Protein AF-A0A1R4HX66-F1 (afdb_monomer_lite)

Foldseek 3Di:
DDDDDDDDDDDDDDDDDDDDDDDDDDDDDPDPDPDDDDPPPPDDPDPPDDDDDDDDDDDDDDDDPDDDDPDDPDPDPPPDPDPDPCVVDPPPVDLQFAEDEQVLQADPVRWRWAAAPVNFKIKIFDLQLCPPPPPFAWRPPFVVRGGWGKMKMFGLAWADDDPVQPPPDPLDVQAFFFRMWMDTPLDTGTGTHTHGAHLSNCVVVVHDHDPDRYYDYARYWYDDNQKIWHHHPQFIWIARNVQRWTKTDDNHDIDTDSD

pLDDT: mean 72.33, std 17.86, range [41.09, 96.56]

Structure (mmCIF, N/CA/C/O backbone):
data_AF-A0A1R4HX66-F1
#
_entry.id   AF-A0A1R4HX66-F1
#
loop_
_atom_site.group_PDB
_atom_site.id
_atom_site.type_symbol
_atom_site.label_atom_id
_atom_site.label_alt_id
_atom_site.label_comp_id
_atom_site.label_asym_id
_atom_site.label_entity_id
_atom_site.label_seq_id
_atom_site.pdbx_PDB_ins_code
_atom_site.Cartn_x
_atom_site.Cartn_y
_atom_site.Cartn_z
_atom_site.occupancy
_atom_site.B_iso_or_equiv
_atom_site.auth_seq_id
_atom_site.auth_comp_id
_atom_site.auth_asym_id
_atom_site.auth_atom_id
_atom_site.pdbx_PDB_model_num
ATOM 1 N N . MET A 1 1 ? -41.687 -40.736 -15.982 1.00 44.00 1 MET A N 1
ATOM 2 C CA . MET A 1 1 ? -42.874 -40.145 -15.329 1.00 44.00 1 MET A CA 1
ATOM 3 C C . MET A 1 1 ? -42.444 -39.677 -13.943 1.00 44.00 1 MET A C 1
ATOM 5 O O . MET A 1 1 ? -42.469 -40.459 -13.009 1.00 44.00 1 MET A O 1
ATOM 9 N N . PHE A 1 2 ? -41.914 -38.456 -13.847 1.00 41.75 2 PHE A N 1
ATOM 10 C CA . PHE A 1 2 ? -41.455 -37.845 -12.595 1.00 41.75 2 PHE A CA 1
ATOM 11 C C . PHE A 1 2 ? -42.042 -36.435 -12.534 1.00 41.75 2 PHE A C 1
ATOM 13 O O . PHE A 1 2 ? -41.738 -35.593 -13.376 1.00 41.75 2 PHE A O 1
ATOM 20 N N . THR A 1 3 ? -42.938 -36.223 -11.577 1.00 52.41 3 THR A N 1
ATOM 21 C CA . THR A 1 3 ? -43.647 -34.963 -11.351 1.00 52.41 3 THR A CA 1
ATOM 22 C C . THR A 1 3 ? -42.845 -34.141 -10.347 1.00 52.41 3 THR A C 1
ATOM 24 O O . THR A 1 3 ? -42.746 -34.524 -9.185 1.00 52.41 3 THR A O 1
ATOM 27 N N . ILE A 1 4 ? -42.255 -33.026 -10.781 1.00 57.62 4 ILE A N 1
ATOM 28 C CA . ILE A 1 4 ? -41.548 -32.085 -9.900 1.00 57.62 4 ILE A CA 1
ATOM 29 C C . ILE A 1 4 ? -42.521 -30.960 -9.525 1.00 57.62 4 ILE A C 1
ATOM 31 O O . ILE A 1 4 ? -42.896 -30.147 -10.369 1.00 57.62 4 ILE A O 1
ATOM 35 N N . LEU A 1 5 ? -42.937 -30.925 -8.254 1.00 58.12 5 LEU A N 1
ATOM 36 C CA . LEU A 1 5 ? -43.678 -29.810 -7.658 1.00 58.12 5 LEU A CA 1
ATOM 37 C C . LEU A 1 5 ? -42.763 -28.580 -7.530 1.00 58.12 5 LEU A C 1
ATOM 39 O O . LEU A 1 5 ? -41.755 -28.619 -6.827 1.00 58.12 5 LEU A O 1
ATOM 43 N N . ARG A 1 6 ? -43.147 -27.464 -8.159 1.00 56.81 6 ARG A N 1
ATOM 44 C CA . ARG A 1 6 ? -42.603 -26.127 -7.872 1.00 56.81 6 ARG A CA 1
ATOM 45 C C . ARG A 1 6 ? -43.378 -25.513 -6.705 1.00 56.81 6 ARG A C 1
ATOM 47 O O . ARG A 1 6 ? -44.559 -25.214 -6.852 1.00 56.81 6 ARG A O 1
ATOM 54 N N . ALA A 1 7 ? -42.712 -25.296 -5.574 1.00 58.44 7 ALA A N 1
ATOM 55 C CA . ALA A 1 7 ? -43.232 -24.490 -4.474 1.00 58.44 7 ALA A CA 1
ATOM 56 C C . ALA A 1 7 ? -42.851 -23.016 -4.687 1.00 58.44 7 ALA A C 1
ATOM 58 O O . ALA A 1 7 ? -41.675 -22.659 -4.720 1.00 58.44 7 ALA A O 1
ATOM 59 N N . SER A 1 8 ? -43.856 -22.161 -4.862 1.00 57.38 8 SER A N 1
ATOM 60 C CA . SER A 1 8 ? -43.711 -20.709 -4.979 1.00 57.38 8 SER A CA 1
ATOM 61 C C . SER A 1 8 ? -43.704 -20.080 -3.584 1.00 57.38 8 SER A C 1
ATOM 63 O O . SER A 1 8 ? -44.742 -20.008 -2.931 1.00 57.38 8 SER A O 1
ATOM 65 N N . HIS A 1 9 ? -42.547 -19.607 -3.119 1.00 53.69 9 HIS A N 1
ATOM 66 C CA . HIS A 1 9 ? -42.462 -18.795 -1.904 1.00 53.69 9 HIS A CA 1
ATOM 67 C C . HIS A 1 9 ? -42.818 -17.337 -2.223 1.00 53.69 9 HIS A C 1
ATOM 69 O O . HIS A 1 9 ? -42.036 -16.597 -2.814 1.00 53.69 9 HIS A O 1
ATOM 75 N N . ALA A 1 10 ? -44.024 -16.931 -1.825 1.00 59.84 10 ALA A N 1
ATOM 76 C CA . ALA A 1 10 ? -44.472 -15.546 -1.830 1.00 59.84 10 ALA A CA 1
ATOM 77 C C . ALA A 1 10 ? -43.913 -14.816 -0.596 1.00 59.84 10 ALA A C 1
ATOM 79 O O . ALA A 1 10 ? -44.357 -15.055 0.528 1.00 59.84 10 ALA A O 1
ATOM 80 N N . LEU A 1 11 ? -42.949 -13.915 -0.794 1.00 64.06 11 LEU A N 1
ATOM 81 C CA . LEU A 1 11 ? -42.489 -13.010 0.259 1.00 64.06 11 LEU A CA 1
ATOM 82 C C . LEU A 1 11 ? -43.413 -11.788 0.327 1.00 64.06 11 LEU A C 1
ATOM 84 O O . LEU A 1 11 ? -43.477 -10.968 -0.587 1.00 64.06 11 LEU A O 1
ATOM 88 N N . ARG A 1 12 ? -44.150 -11.691 1.439 1.00 57.03 12 ARG A N 1
ATOM 89 C CA . ARG A 1 12 ? -44.917 -10.510 1.849 1.00 57.03 12 ARG A CA 1
ATOM 90 C C . ARG A 1 12 ? -43.947 -9.388 2.225 1.00 57.03 12 ARG A C 1
ATOM 92 O O . ARG A 1 12 ? -43.194 -9.535 3.181 1.00 57.03 12 ARG A O 1
ATOM 99 N N . GLN A 1 13 ? -44.014 -8.256 1.530 1.00 64.25 13 GLN A N 1
ATOM 100 C CA . GLN A 1 13 ? -43.385 -7.017 1.990 1.00 64.25 13 GLN A CA 1
ATOM 101 C C . GLN A 1 13 ? -44.290 -6.298 3.008 1.00 64.25 13 GLN A C 1
ATOM 103 O O . GLN A 1 13 ? -45.469 -6.070 2.712 1.00 64.25 13 GLN A O 1
ATOM 108 N N . PRO A 1 14 ? -43.778 -5.902 4.187 1.00 60.00 14 PRO A N 1
ATOM 109 C CA . PRO A 1 14 ? -44.485 -4.993 5.074 1.00 60.00 14 PRO A CA 1
ATOM 110 C C . PRO A 1 14 ? -44.402 -3.560 4.533 1.00 60.00 14 PRO A C 1
ATOM 112 O O . PRO A 1 14 ? -43.331 -2.978 4.384 1.00 60.00 14 PRO A O 1
ATOM 115 N N . ARG A 1 15 ? -45.575 -2.988 4.252 1.00 59.03 15 ARG A N 1
ATOM 116 C CA . ARG A 1 15 ? -45.773 -1.560 3.987 1.00 59.03 15 ARG A CA 1
ATOM 117 C C . ARG A 1 15 ? -45.582 -0.775 5.287 1.00 59.03 15 ARG A C 1
ATOM 119 O O . ARG A 1 15 ? -46.500 -0.739 6.105 1.00 59.03 15 ARG A O 1
ATOM 126 N N . THR A 1 16 ? -44.449 -0.105 5.458 1.00 59.16 16 THR A N 1
ATOM 127 C CA . THR A 1 16 ? -44.313 0.984 6.434 1.00 59.16 16 THR A CA 1
ATOM 128 C C . THR A 1 16 ? -44.684 2.314 5.784 1.00 59.16 16 THR A C 1
ATOM 130 O O . THR A 1 16 ? -44.238 2.665 4.694 1.00 59.16 16 THR A O 1
ATOM 133 N N . ARG A 1 17 ? -45.618 3.001 6.444 1.00 56.62 17 ARG A N 1
ATOM 134 C CA . ARG A 1 17 ? -46.254 4.250 6.031 1.00 56.62 17 ARG A CA 1
ATOM 135 C C . ARG A 1 17 ? -45.410 5.470 6.419 1.00 56.62 17 ARG A C 1
ATOM 137 O O . ARG A 1 17 ? -44.778 5.471 7.466 1.00 56.62 17 ARG A O 1
ATOM 144 N N . LEU A 1 18 ? -45.528 6.495 5.572 1.00 53.94 18 LEU A N 1
ATOM 145 C CA . LEU A 1 18 ? -45.491 7.946 5.817 1.00 53.94 18 LEU A CA 1
ATOM 146 C C . LEU A 1 18 ? -45.352 8.457 7.268 1.00 53.94 18 LEU A C 1
ATOM 148 O O . LEU A 1 18 ? -46.206 8.157 8.100 1.00 53.94 18 LEU A O 1
ATOM 152 N N . ALA A 1 19 ? -44.419 9.401 7.448 1.00 46.69 19 ALA A N 1
ATOM 153 C CA . ALA A 1 19 ? -44.445 10.631 8.274 1.00 46.69 19 ALA A CA 1
ATOM 154 C C . ALA A 1 19 ? -42.990 11.169 8.281 1.00 46.69 19 ALA A C 1
ATOM 156 O O . ALA A 1 19 ? -42.081 10.355 8.327 1.00 46.69 19 ALA A O 1
ATOM 157 N N . GLN A 1 20 ? -42.587 12.437 8.194 1.00 50.56 20 GLN A N 1
ATOM 158 C CA . GLN A 1 20 ? -43.157 13.781 8.285 1.00 50.56 20 GLN A CA 1
ATOM 159 C C . GLN A 1 20 ? -42.135 14.708 7.584 1.00 50.56 20 GLN A C 1
ATOM 161 O O . GLN A 1 20 ? -40.936 14.596 7.815 1.00 50.56 20 GLN A O 1
ATOM 166 N N . LEU A 1 21 ? -42.555 15.541 6.631 1.00 51.88 21 LEU A N 1
ATOM 167 C CA . LEU A 1 21 ? -42.490 17.011 6.701 1.00 51.88 21 LEU A CA 1
ATOM 168 C C . LEU A 1 21 ? -41.631 17.583 7.848 1.00 51.88 21 LEU A C 1
ATOM 170 O O . LEU A 1 21 ? -42.085 17.680 8.984 1.00 51.88 21 LEU A O 1
ATOM 174 N N . GLY A 1 22 ? -40.431 18.046 7.501 1.00 43.53 22 GLY A N 1
ATOM 175 C CA . GLY A 1 22 ? -39.582 18.898 8.330 1.00 43.53 22 GLY A CA 1
ATOM 176 C C . GLY A 1 22 ? -38.919 19.951 7.449 1.00 43.53 22 GLY A C 1
ATOM 177 O O . GLY A 1 22 ? -37.812 19.757 6.962 1.00 43.53 22 GLY A O 1
ATOM 178 N N . VAL A 1 23 ? -39.646 21.037 7.188 1.00 49.50 23 VAL A N 1
ATOM 179 C CA . VAL A 1 23 ? -39.130 22.256 6.556 1.00 49.50 23 VAL A CA 1
ATOM 180 C C . VAL A 1 23 ? -38.319 23.001 7.612 1.00 49.50 23 VAL A C 1
ATOM 182 O O . VAL A 1 23 ? -38.892 23.655 8.479 1.00 49.50 23 VAL A O 1
ATOM 185 N N . THR A 1 24 ? -36.994 22.902 7.561 1.00 53.81 24 THR A N 1
ATOM 186 C CA . THR A 1 24 ? -36.102 23.775 8.333 1.00 53.81 24 THR A CA 1
ATOM 187 C C . THR A 1 24 ? -35.615 24.898 7.428 1.00 53.81 24 THR A C 1
ATOM 189 O O . THR A 1 24 ? -34.836 24.694 6.501 1.00 53.81 24 THR A O 1
ATOM 192 N N . ALA A 1 25 ? -36.133 26.095 7.695 1.00 49.06 25 ALA A N 1
ATOM 193 C CA . ALA A 1 25 ? -35.717 27.343 7.084 1.00 49.06 25 ALA A CA 1
ATOM 194 C C . ALA A 1 25 ? -34.224 27.598 7.352 1.00 49.06 25 ALA A C 1
ATOM 196 O O . ALA A 1 25 ? -33.807 27.710 8.504 1.00 49.06 25 ALA A O 1
ATOM 197 N N . ILE A 1 26 ? -33.426 27.719 6.290 1.00 54.62 26 ILE A N 1
ATOM 198 C CA . ILE A 1 26 ? -32.058 28.234 6.376 1.00 54.62 26 ILE A CA 1
ATOM 199 C C . ILE A 1 26 ? -32.149 29.755 6.274 1.00 54.62 26 ILE A C 1
ATOM 201 O O . ILE A 1 26 ? -32.439 30.312 5.215 1.00 54.62 26 ILE A O 1
ATOM 205 N N . ALA A 1 27 ? -31.934 30.419 7.408 1.00 48.94 27 ALA A N 1
ATOM 206 C CA . ALA A 1 27 ? -31.731 31.854 7.478 1.00 48.94 27 ALA A CA 1
ATOM 207 C C . ALA A 1 27 ? -30.394 32.206 6.808 1.00 48.94 27 ALA A C 1
ATOM 209 O O . ALA A 1 27 ? -29.320 31.841 7.284 1.00 48.94 27 ALA A O 1
ATOM 210 N N . VAL A 1 28 ? -30.477 32.921 5.688 1.00 48.88 28 VAL A N 1
ATOM 211 C CA . VAL A 1 28 ? -29.344 33.539 5.000 1.00 48.88 28 VAL A CA 1
ATOM 212 C C . VAL A 1 28 ? -28.895 34.746 5.825 1.00 48.88 28 VAL A C 1
ATOM 214 O O . VAL A 1 28 ? -29.478 35.823 5.723 1.00 48.88 28 VAL A O 1
ATOM 217 N N . PHE A 1 29 ? -27.863 34.580 6.654 1.00 51.19 29 PHE A N 1
ATOM 218 C CA . PHE A 1 29 ? -27.115 35.711 7.201 1.00 51.19 29 PHE A CA 1
ATOM 219 C C . PHE A 1 29 ? -25.980 36.064 6.243 1.00 51.19 29 PHE A C 1
ATOM 221 O O . PHE A 1 29 ? -24.886 35.505 6.286 1.00 51.19 29 PHE A O 1
ATOM 228 N N . ALA A 1 30 ? -26.272 37.017 5.363 1.00 52.47 30 ALA A N 1
ATOM 229 C CA . ALA A 1 30 ? -25.265 37.798 4.672 1.00 52.47 30 ALA A CA 1
ATOM 230 C C . ALA A 1 30 ? -24.601 38.737 5.691 1.00 52.47 30 ALA A C 1
ATOM 232 O O . ALA A 1 30 ? -25.141 39.790 6.023 1.00 52.47 30 ALA A O 1
ATOM 233 N N . LEU A 1 31 ? -23.427 38.357 6.191 1.00 54.06 31 LEU A N 1
ATOM 234 C CA . LEU A 1 31 ? -22.493 39.295 6.805 1.00 54.06 31 LEU A CA 1
ATOM 235 C C . LEU A 1 31 ? -21.263 39.375 5.909 1.00 54.06 31 LEU A C 1
ATOM 237 O O . LEU A 1 31 ? -20.321 38.594 6.010 1.00 54.06 31 LEU A O 1
ATOM 241 N N . ALA A 1 32 ? -21.324 40.344 4.998 1.00 51.66 32 ALA A N 1
ATOM 242 C CA . ALA A 1 32 ? -20.176 40.874 4.291 1.00 51.66 32 ALA A CA 1
ATOM 243 C C . ALA A 1 32 ? -19.248 41.556 5.310 1.00 51.66 32 ALA A C 1
ATOM 245 O O . ALA A 1 32 ? -19.398 42.733 5.627 1.00 51.66 32 ALA A O 1
ATOM 246 N N . GLY A 1 33 ? -18.315 40.785 5.866 1.00 44.16 33 GLY A N 1
ATOM 247 C CA . GLY A 1 33 ? -17.161 41.304 6.584 1.00 44.16 33 GLY A CA 1
ATOM 248 C C . GLY A 1 33 ? -15.998 41.442 5.612 1.00 44.16 33 GLY A C 1
ATOM 249 O O . GLY A 1 33 ? -15.373 40.449 5.252 1.00 44.16 33 GLY A O 1
ATOM 250 N N . CYS A 1 34 ? -15.717 42.668 5.175 1.00 56.88 3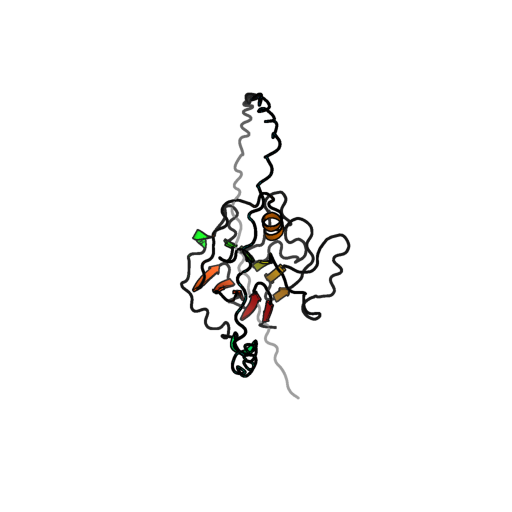4 CYS A N 1
ATOM 251 C CA . CYS A 1 34 ? -14.478 43.012 4.488 1.00 56.88 34 CYS A CA 1
ATOM 252 C C . CYS A 1 34 ? -13.300 42.749 5.435 1.00 56.88 34 CYS A C 1
ATOM 254 O O . CYS A 1 34 ? -13.036 43.554 6.328 1.00 56.88 34 CYS A O 1
ATOM 256 N N . VAL A 1 35 ? -12.596 41.631 5.260 1.00 52.56 35 VAL A N 1
ATOM 257 C CA . VAL A 1 35 ? -11.319 41.402 5.941 1.00 52.56 35 VAL A CA 1
ATOM 258 C C . VAL A 1 35 ? -10.217 41.896 5.013 1.00 52.56 35 VAL A C 1
ATOM 260 O O . VAL A 1 35 ? -9.835 41.233 4.052 1.00 52.56 35 VAL A O 1
ATOM 263 N N . SER A 1 36 ? -9.750 43.113 5.272 1.00 56.44 36 SER A N 1
ATOM 264 C CA . SER A 1 36 ? -8.542 43.659 4.663 1.00 56.44 36 SER A CA 1
ATOM 265 C C . SER A 1 36 ? -7.343 42.868 5.186 1.00 56.44 36 SER A C 1
ATOM 267 O O . SER A 1 36 ? -6.964 43.012 6.347 1.00 56.44 36 SER A O 1
ATOM 269 N N . PHE A 1 37 ? -6.750 42.019 4.351 1.00 49.72 37 PHE A N 1
ATOM 270 C CA . PHE A 1 37 ? -5.458 41.414 4.664 1.00 49.72 37 PHE A CA 1
ATOM 271 C C . PHE A 1 37 ? -4.360 42.480 4.525 1.00 49.72 37 PHE A C 1
ATOM 273 O O . PHE A 1 37 ? -4.338 43.190 3.514 1.00 49.72 37 PHE A O 1
ATOM 280 N N . PRO A 1 38 ? -3.442 42.624 5.497 1.00 60.50 38 PRO A N 1
ATOM 281 C CA . PRO A 1 38 ? -2.262 43.448 5.303 1.00 60.50 38 PRO A CA 1
ATOM 282 C C . PRO A 1 38 ? -1.392 42.808 4.217 1.00 60.50 38 PRO A C 1
ATOM 284 O O . PRO A 1 38 ? -0.940 41.671 4.348 1.00 60.50 38 PRO A O 1
ATOM 287 N N . VAL A 1 39 ? -1.156 43.555 3.140 1.00 53.00 39 VAL A N 1
ATOM 288 C CA . VAL A 1 39 ? -0.095 43.265 2.175 1.00 53.00 39 VAL A CA 1
ATOM 289 C C . VAL A 1 39 ? 1.226 43.386 2.930 1.00 53.00 39 VAL A C 1
ATOM 291 O O . VAL A 1 39 ? 1.713 44.487 3.185 1.00 53.00 39 VAL A O 1
ATOM 294 N N . VAL A 1 40 ? 1.789 42.252 3.341 1.00 58.03 40 VAL A N 1
ATOM 295 C CA . VAL A 1 40 ? 3.166 42.200 3.826 1.00 58.03 40 VAL A CA 1
ATOM 296 C C . VAL A 1 40 ? 4.052 42.304 2.595 1.00 58.03 40 VAL A C 1
ATOM 298 O O . VAL A 1 40 ? 4.165 41.368 1.806 1.00 58.03 40 VAL A O 1
ATOM 301 N N . ASN A 1 41 ? 4.632 43.485 2.409 1.00 54.69 41 ASN A N 1
ATOM 302 C CA . ASN A 1 41 ? 5.680 43.722 1.433 1.00 54.69 41 ASN A CA 1
ATOM 303 C C . ASN A 1 41 ? 6.886 42.871 1.857 1.00 54.69 41 ASN A C 1
ATOM 305 O O . ASN A 1 41 ? 7.583 43.207 2.814 1.00 54.69 41 ASN A O 1
ATOM 309 N N . VAL A 1 42 ? 7.084 41.726 1.205 1.00 54.09 42 VAL A N 1
ATOM 310 C CA . VAL A 1 42 ? 8.267 40.896 1.427 1.00 54.09 42 VAL A CA 1
ATOM 311 C C . VAL A 1 42 ? 9.427 41.586 0.720 1.00 54.09 42 VAL A C 1
ATOM 313 O O . VAL A 1 42 ? 9.538 41.564 -0.503 1.00 54.09 42 VAL A O 1
ATOM 316 N N . THR A 1 43 ? 10.263 42.253 1.507 1.00 62.53 43 THR A N 1
ATOM 317 C CA . THR A 1 43 ? 11.563 42.767 1.079 1.00 62.53 43 THR A CA 1
ATOM 318 C C . THR A 1 43 ? 12.385 41.604 0.507 1.00 62.53 43 THR A C 1
ATOM 320 O O . THR A 1 43 ? 12.518 40.586 1.192 1.00 62.53 43 THR A O 1
ATOM 323 N N . PRO A 1 44 ? 12.946 41.702 -0.712 1.00 55.97 44 PRO A N 1
ATOM 324 C CA . PRO A 1 44 ? 13.864 40.693 -1.221 1.00 55.97 44 PRO A CA 1
ATOM 325 C C . PRO A 1 44 ? 15.091 40.650 -0.310 1.00 55.97 44 PRO A C 1
ATOM 327 O O . PRO A 1 44 ? 15.809 41.642 -0.181 1.00 55.97 44 PRO A O 1
ATOM 330 N N . ALA A 1 45 ? 15.303 39.516 0.355 1.00 50.53 45 ALA A N 1
ATOM 331 C CA . ALA A 1 45 ? 16.543 39.252 1.058 1.00 50.53 45 ALA A CA 1
ATOM 332 C C . ALA A 1 45 ? 17.669 39.119 0.025 1.00 50.53 45 ALA A C 1
ATOM 334 O O . ALA A 1 45 ? 17.627 38.259 -0.854 1.00 50.53 45 ALA A O 1
ATOM 335 N N . ASP A 1 46 ? 18.612 40.049 0.140 1.00 46.56 46 ASP A N 1
ATOM 336 C CA . ASP A 1 46 ? 20.016 40.007 -0.258 1.00 46.56 46 ASP A CA 1
ATOM 337 C C . ASP A 1 46 ? 20.481 38.703 -0.934 1.00 46.56 46 ASP A C 1
ATOM 339 O O . ASP A 1 46 ? 20.636 37.653 -0.303 1.00 46.56 46 ASP A O 1
ATOM 343 N N . GLN A 1 47 ? 20.771 38.794 -2.235 1.00 44.84 47 GLN A N 1
ATOM 344 C CA . GLN A 1 47 ? 21.600 37.814 -2.926 1.00 44.84 47 GLN A CA 1
ATOM 345 C C . GLN A 1 47 ? 23.035 37.949 -2.411 1.00 44.84 47 GLN A C 1
ATOM 347 O O . GLN A 1 47 ? 23.832 38.727 -2.932 1.00 44.84 47 GLN A O 1
ATOM 352 N N . GLY A 1 48 ? 23.356 37.159 -1.388 1.00 47.22 48 GLY A N 1
ATOM 353 C CA . GLY A 1 48 ? 24.726 36.914 -0.965 1.00 47.22 48 GLY A CA 1
ATOM 354 C C . GLY A 1 48 ? 25.541 36.345 -2.125 1.00 47.22 48 GLY A C 1
ATOM 355 O O . GLY A 1 48 ? 25.360 35.205 -2.552 1.00 47.22 48 GLY A O 1
ATOM 356 N N . THR A 1 49 ? 26.438 37.174 -2.639 1.00 47.53 49 THR A N 1
ATOM 357 C CA . THR A 1 49 ? 27.510 36.849 -3.571 1.00 47.53 49 THR A CA 1
ATOM 358 C C . THR A 1 49 ? 28.375 35.729 -2.996 1.00 47.53 49 THR A C 1
ATOM 360 O O . THR A 1 49 ? 29.166 35.936 -2.078 1.00 47.53 49 THR A O 1
ATOM 363 N N . ASN A 1 50 ? 28.253 34.525 -3.558 1.00 53.19 50 ASN A N 1
ATOM 364 C CA . ASN A 1 50 ? 29.199 33.446 -3.300 1.00 53.19 50 ASN A CA 1
ATOM 365 C C . ASN A 1 50 ? 30.537 33.789 -3.965 1.00 53.19 50 ASN A C 1
ATOM 367 O O . ASN A 1 50 ? 30.687 33.716 -5.185 1.00 53.19 50 ASN A O 1
ATOM 371 N N . ALA A 1 51 ? 31.500 34.188 -3.138 1.00 53.06 51 ALA A N 1
ATOM 372 C CA . ALA A 1 51 ? 32.904 34.278 -3.500 1.00 53.06 51 ALA A CA 1
ATOM 373 C C . ALA A 1 51 ? 33.471 32.877 -3.830 1.00 53.06 51 ALA A C 1
ATOM 375 O O . ALA A 1 51 ? 33.032 31.881 -3.245 1.00 53.06 51 ALA A O 1
ATOM 376 N N . PRO A 1 52 ? 34.455 32.777 -4.740 1.00 53.81 52 PRO A N 1
ATOM 377 C CA . PRO A 1 52 ? 35.077 31.508 -5.098 1.00 53.81 52 PRO A CA 1
ATOM 378 C C . PRO A 1 52 ? 35.850 30.936 -3.904 1.00 53.81 52 PRO A C 1
ATOM 380 O O . PRO A 1 52 ? 36.778 31.557 -3.383 1.00 53.81 52 PRO A O 1
ATOM 383 N N . ARG A 1 53 ? 35.456 29.737 -3.462 1.00 48.34 53 ARG A N 1
ATOM 384 C CA . ARG A 1 53 ? 36.175 28.977 -2.439 1.00 48.34 53 ARG A CA 1
ATOM 385 C C . ARG A 1 53 ? 37.512 28.522 -3.019 1.00 48.34 53 ARG A C 1
ATOM 387 O O . ARG A 1 53 ? 37.562 27.884 -4.067 1.00 48.34 53 ARG A O 1
ATOM 394 N N . ALA A 1 54 ? 38.569 28.920 -2.322 1.00 49.25 54 ALA A N 1
ATOM 395 C CA . ALA A 1 54 ? 39.956 28.640 -2.631 1.00 49.25 54 ALA A CA 1
ATOM 396 C C . ALA A 1 54 ? 40.236 27.139 -2.774 1.00 49.25 54 ALA A C 1
ATOM 398 O O . ALA A 1 54 ? 39.683 26.313 -2.047 1.00 49.25 54 ALA A O 1
ATOM 399 N N . SER A 1 55 ? 41.134 26.849 -3.713 1.00 53.66 55 SER A N 1
ATOM 400 C CA . SER A 1 55 ? 41.757 25.565 -3.995 1.00 53.66 55 SER A CA 1
ATOM 401 C C . SER A 1 55 ? 42.234 24.864 -2.725 1.00 53.66 55 SER A C 1
ATOM 403 O O . SER A 1 55 ? 43.080 25.381 -1.995 1.00 53.66 55 SER A O 1
ATOM 405 N N . GLU A 1 56 ? 41.709 23.666 -2.491 1.00 49.91 56 GLU A N 1
ATOM 406 C CA . GLU A 1 56 ? 42.220 22.748 -1.484 1.00 49.91 56 GLU A CA 1
ATOM 407 C C . GLU A 1 56 ? 43.468 22.063 -2.054 1.00 49.91 56 GLU A C 1
ATOM 409 O O . GLU A 1 56 ? 43.423 21.401 -3.093 1.00 49.91 56 GLU A O 1
ATOM 414 N N . SER A 1 57 ? 44.607 22.326 -1.412 1.00 58.50 57 SER A N 1
ATOM 415 C CA . SER A 1 57 ? 45.906 21.745 -1.734 1.00 58.50 57 SER A CA 1
ATOM 416 C C . SER A 1 57 ? 45.854 20.223 -1.705 1.00 58.50 57 SER A C 1
ATOM 418 O O . SER A 1 57 ? 45.485 19.620 -0.699 1.00 58.50 57 SER A O 1
ATOM 420 N N . ALA A 1 58 ? 46.320 19.623 -2.797 1.00 52.94 58 ALA A N 1
ATOM 421 C CA . ALA A 1 58 ? 46.636 18.211 -2.893 1.00 52.94 58 ALA A CA 1
ATOM 422 C C . ALA A 1 58 ? 47.608 17.792 -1.776 1.00 52.94 58 ALA A C 1
ATOM 424 O O . ALA A 1 58 ? 48.697 18.354 -1.633 1.00 52.94 58 ALA A O 1
ATOM 425 N N . VAL A 1 59 ? 47.208 16.786 -1.001 1.00 66.62 59 VAL A N 1
ATOM 426 C CA . VAL A 1 59 ? 48.096 16.046 -0.102 1.00 66.62 59 VAL A CA 1
ATOM 427 C C . VAL A 1 59 ? 48.839 15.006 -0.949 1.00 66.62 59 VAL A C 1
ATOM 429 O O . VAL A 1 59 ? 48.187 14.295 -1.715 1.00 66.62 59 VAL A O 1
ATOM 432 N N . PRO A 1 60 ? 50.177 14.905 -0.867 1.00 59.78 60 PRO A N 1
ATOM 433 C CA . PRO A 1 60 ? 50.921 13.895 -1.604 1.00 59.78 60 PRO A CA 1
ATOM 434 C C . PRO A 1 60 ? 50.641 12.502 -1.030 1.00 59.78 60 PRO A C 1
ATOM 436 O O . PRO A 1 60 ? 50.821 12.246 0.162 1.00 59.78 60 PRO A O 1
ATOM 439 N N . GLU A 1 61 ? 50.202 11.613 -1.914 1.00 58.38 61 GLU A N 1
ATOM 440 C CA . GLU A 1 61 ? 50.001 10.190 -1.678 1.00 58.38 61 GLU A CA 1
ATOM 441 C C . GLU A 1 61 ? 51.345 9.528 -1.337 1.00 58.38 61 GLU A C 1
ATOM 443 O O . GLU A 1 61 ? 52.288 9.518 -2.130 1.00 58.38 61 GLU A O 1
ATOM 448 N N . SER A 1 62 ? 51.457 9.031 -0.106 1.00 61.84 62 SER A N 1
ATOM 449 C CA . SER A 1 62 ? 52.641 8.343 0.399 1.00 61.84 62 SER A CA 1
ATOM 450 C C . SER A 1 62 ? 52.616 6.891 -0.076 1.00 61.84 62 SER A C 1
ATOM 452 O O . SER A 1 62 ? 51.955 6.048 0.526 1.00 61.84 62 SER A O 1
ATOM 454 N N . THR A 1 63 ? 53.353 6.592 -1.145 1.00 56.28 63 THR A N 1
ATOM 455 C CA . THR A 1 63 ? 53.602 5.228 -1.630 1.00 56.28 63 THR A CA 1
ATOM 456 C C . THR A 1 63 ? 54.402 4.429 -0.603 1.00 56.28 63 THR A C 1
ATOM 458 O O . THR A 1 63 ? 55.622 4.573 -0.496 1.00 56.28 63 THR A O 1
ATOM 461 N N . VAL A 1 64 ? 53.713 3.571 0.148 1.00 69.50 64 VAL A N 1
ATOM 462 C CA . VAL A 1 64 ? 54.327 2.475 0.904 1.00 69.50 64 VAL A CA 1
ATOM 463 C C . VAL A 1 64 ? 54.510 1.297 -0.063 1.00 69.50 64 VAL A C 1
ATOM 465 O O . VAL A 1 64 ? 53.538 0.911 -0.710 1.00 69.50 64 VAL A O 1
ATOM 468 N N . PRO A 1 65 ? 55.719 0.727 -0.210 1.00 60.97 65 PRO A N 1
ATOM 469 C CA . PRO A 1 65 ? 55.919 -0.451 -1.044 1.00 60.97 65 PRO A CA 1
ATOM 470 C C . PRO A 1 65 ? 55.206 -1.655 -0.420 1.00 60.97 65 PRO A C 1
ATOM 472 O O . PRO A 1 65 ? 55.553 -2.111 0.671 1.00 60.97 65 PRO A O 1
ATOM 475 N N . GLU A 1 66 ? 54.195 -2.148 -1.131 1.00 64.00 66 GLU A N 1
ATOM 476 C CA . GLU A 1 66 ? 53.433 -3.345 -0.796 1.00 64.00 66 GLU A CA 1
ATOM 477 C C . GLU A 1 66 ? 54.350 -4.574 -0.844 1.00 64.00 66 GLU A C 1
ATOM 479 O O . GLU A 1 66 ? 54.892 -4.950 -1.887 1.00 64.00 66 GLU A O 1
ATOM 484 N N . SER A 1 67 ? 54.580 -5.170 0.325 1.00 66.75 67 SER A N 1
ATOM 485 C CA . SER A 1 67 ? 55.360 -6.393 0.468 1.00 66.75 67 SER A CA 1
ATOM 486 C C . SER A 1 67 ? 54.552 -7.560 -0.092 1.00 66.75 67 SER A C 1
ATOM 488 O O . SER A 1 67 ? 53.521 -7.941 0.458 1.00 66.75 67 SER A O 1
ATOM 490 N N . THR A 1 68 ? 55.020 -8.110 -1.209 1.00 57.94 68 THR A N 1
ATOM 491 C CA . THR A 1 68 ? 54.392 -9.221 -1.926 1.00 57.94 68 THR A CA 1
ATOM 492 C C . THR A 1 68 ? 54.640 -10.527 -1.169 1.00 57.94 68 THR A C 1
ATOM 494 O O . THR A 1 68 ? 55.559 -11.287 -1.476 1.00 57.94 68 THR A O 1
ATOM 497 N N . VAL A 1 69 ? 53.838 -10.784 -0.138 1.00 73.69 69 VAL A N 1
ATOM 498 C CA . VAL A 1 69 ? 53.683 -12.131 0.417 1.00 73.69 69 VAL A CA 1
ATOM 499 C C . VAL A 1 69 ? 52.618 -12.830 -0.432 1.00 73.69 69 VAL A C 1
ATOM 501 O O . VAL A 1 69 ? 51.503 -12.320 -0.504 1.00 73.69 69 VAL A O 1
ATOM 504 N N . PRO A 1 70 ? 52.926 -13.946 -1.118 1.00 65.38 70 PRO A N 1
ATOM 505 C CA . PRO A 1 70 ? 51.913 -14.702 -1.839 1.00 65.38 70 PRO A CA 1
ATOM 506 C C . PRO A 1 70 ? 50.872 -15.217 -0.843 1.00 65.38 70 PRO A C 1
ATOM 508 O O . PRO A 1 70 ? 51.184 -16.036 0.025 1.00 65.38 70 PRO A O 1
ATOM 511 N N . ASP A 1 71 ? 49.657 -14.688 -0.969 1.00 64.50 71 ASP A N 1
ATOM 512 C CA . ASP A 1 71 ? 48.493 -15.099 -0.195 1.00 64.50 71 ASP A CA 1
ATOM 513 C C . ASP A 1 71 ? 48.235 -16.590 -0.488 1.00 64.50 71 ASP A C 1
ATOM 515 O O . ASP A 1 71 ? 48.148 -16.972 -1.666 1.00 64.50 71 ASP A O 1
ATOM 519 N N . PRO A 1 72 ? 48.212 -17.481 0.522 1.00 72.25 72 PRO A N 1
ATOM 520 C CA . PRO A 1 72 ? 47.833 -18.870 0.307 1.00 72.25 72 PRO A CA 1
ATOM 521 C C . PRO A 1 72 ? 46.464 -18.891 -0.366 1.00 72.25 72 PRO A C 1
ATOM 523 O O . PRO A 1 72 ? 45.540 -18.260 0.130 1.00 72.25 72 PRO A O 1
ATOM 526 N N . ALA A 1 73 ? 46.354 -19.599 -1.493 1.00 67.19 73 ALA A N 1
ATOM 527 C CA . ALA A 1 73 ? 45.132 -19.691 -2.284 1.00 67.19 73 ALA A CA 1
ATOM 528 C C . ALA A 1 73 ? 43.926 -19.999 -1.382 1.00 67.19 73 ALA A C 1
ATOM 530 O O . ALA A 1 73 ? 43.709 -21.149 -0.990 1.00 67.19 73 ALA A O 1
ATOM 531 N N . VAL A 1 74 ? 43.167 -18.958 -1.035 1.00 65.88 74 VAL A N 1
ATOM 532 C CA . VAL A 1 74 ? 41.883 -19.100 -0.365 1.00 65.88 74 VAL A CA 1
ATOM 533 C C . VAL A 1 74 ? 40.970 -19.716 -1.420 1.00 65.88 74 VAL A C 1
ATOM 535 O O . VAL A 1 74 ? 40.826 -19.128 -2.495 1.00 65.88 74 VAL A O 1
ATOM 538 N N . PRO A 1 75 ? 40.422 -20.923 -1.196 1.00 69.06 75 PRO A N 1
ATOM 539 C CA . PRO A 1 75 ? 39.443 -21.476 -2.113 1.00 69.06 75 PRO A CA 1
ATOM 540 C C . PRO A 1 75 ? 38.308 -20.463 -2.239 1.00 69.06 75 PRO A C 1
ATOM 542 O O . PRO A 1 75 ? 37.783 -20.003 -1.225 1.00 69.06 75 PRO A O 1
ATOM 545 N N . ASP A 1 76 ? 37.998 -20.101 -3.483 1.00 65.00 76 ASP A N 1
ATOM 546 C CA . ASP A 1 76 ? 36.925 -19.173 -3.829 1.00 65.00 76 ASP A CA 1
ATOM 547 C C . ASP A 1 76 ? 35.684 -19.557 -3.007 1.00 65.00 76 ASP A C 1
ATOM 549 O O . ASP A 1 76 ? 35.285 -20.735 -3.056 1.00 65.00 76 ASP A O 1
ATOM 553 N N . PRO A 1 77 ? 35.117 -18.652 -2.182 1.00 66.62 77 PRO A N 1
ATOM 554 C CA . PRO A 1 77 ? 33.921 -18.979 -1.431 1.00 66.62 77 PRO A CA 1
ATOM 555 C C . PRO A 1 77 ? 32.877 -19.410 -2.451 1.00 66.62 77 PRO A C 1
ATOM 557 O O . PRO A 1 77 ? 32.521 -18.659 -3.360 1.00 66.62 77 PRO A O 1
ATOM 560 N N . THR A 1 78 ? 32.441 -20.665 -2.340 1.00 65.69 78 THR A N 1
ATOM 561 C CA . THR A 1 78 ? 31.335 -21.164 -3.152 1.00 65.69 78 THR A CA 1
ATOM 562 C C . THR A 1 78 ? 30.194 -20.170 -2.954 1.00 65.69 78 THR A C 1
ATOM 564 O O . THR A 1 78 ? 29.856 -19.932 -1.793 1.00 65.69 78 THR A O 1
ATOM 567 N N . PRO A 1 79 ? 29.663 -19.537 -4.020 1.00 67.56 79 PRO A N 1
ATOM 568 C CA . PRO A 1 79 ? 28.601 -18.558 -3.874 1.00 67.56 79 PRO A CA 1
ATOM 569 C C . PRO A 1 79 ? 27.506 -19.171 -3.017 1.00 67.56 79 PRO A C 1
ATOM 571 O O . PRO A 1 79 ? 27.037 -20.271 -3.333 1.00 67.56 79 PRO A O 1
ATOM 574 N N . ASP A 1 80 ? 27.156 -18.499 -1.919 1.00 49.47 80 ASP A N 1
ATOM 575 C CA . ASP A 1 80 ? 26.041 -18.946 -1.100 1.00 49.47 80 ASP A CA 1
ATOM 576 C C . ASP A 1 80 ? 24.843 -19.142 -2.036 1.00 49.47 80 ASP A C 1
ATOM 578 O O . ASP A 1 80 ? 24.583 -18.278 -2.888 1.00 49.47 80 ASP A O 1
ATOM 582 N N . PRO A 1 81 ? 24.144 -20.288 -1.958 1.00 63.50 81 PRO A N 1
ATOM 583 C CA . PRO A 1 81 ? 22.967 -20.502 -2.774 1.00 63.50 81 PRO A CA 1
ATOM 584 C C . PRO A 1 81 ? 22.025 -19.323 -2.540 1.00 63.50 81 PRO A C 1
ATOM 586 O O . PRO A 1 81 ? 21.686 -19.020 -1.393 1.00 63.50 81 PRO A O 1
ATOM 589 N N . ALA A 1 82 ? 21.656 -18.635 -3.627 1.00 49.59 82 ALA A N 1
ATOM 590 C CA . ALA A 1 82 ? 20.728 -17.518 -3.564 1.00 49.59 82 ALA A CA 1
ATOM 591 C C . ALA A 1 82 ? 19.516 -17.953 -2.724 1.00 49.59 82 ALA A C 1
ATOM 593 O O . ALA A 1 82 ? 19.001 -19.053 -2.964 1.00 49.59 82 ALA A O 1
ATOM 594 N N . PRO A 1 83 ? 19.102 -17.163 -1.716 1.00 48.41 83 PRO A N 1
ATOM 595 C CA . PRO A 1 83 ? 17.999 -17.545 -0.853 1.00 48.41 83 PRO A CA 1
ATOM 596 C C . PRO A 1 83 ? 16.799 -17.900 -1.726 1.00 48.41 83 PRO A C 1
ATOM 598 O O . PRO A 1 83 ? 16.418 -17.133 -2.611 1.00 48.41 83 PRO A O 1
ATOM 601 N N . ASP A 1 84 ? 16.254 -19.098 -1.511 1.00 45.88 84 ASP A N 1
ATOM 602 C CA . ASP A 1 84 ? 15.110 -19.586 -2.269 1.00 45.88 84 ASP A CA 1
ATOM 603 C C . ASP A 1 84 ? 13.965 -18.569 -2.108 1.00 45.88 84 ASP A C 1
ATOM 605 O O . ASP A 1 84 ? 13.524 -18.342 -0.974 1.00 45.88 84 ASP A O 1
ATOM 609 N N . PRO A 1 85 ? 13.471 -17.940 -3.193 1.00 52.84 85 PRO A N 1
ATOM 610 C CA . PRO A 1 85 ? 12.372 -16.981 -3.113 1.00 52.84 85 PRO A CA 1
ATOM 611 C C . PRO A 1 85 ? 11.112 -17.609 -2.499 1.00 52.84 85 PRO A C 1
ATOM 613 O O . PRO A 1 85 ? 10.280 -16.905 -1.933 1.00 52.84 85 PRO A O 1
ATOM 616 N N . ALA A 1 86 ? 10.985 -18.941 -2.530 1.00 46.75 86 ALA A N 1
ATOM 617 C CA . ALA A 1 86 ? 9.911 -19.647 -1.850 1.00 46.75 86 ALA A CA 1
ATOM 618 C C . ALA A 1 86 ? 10.089 -19.737 -0.321 1.00 46.75 86 ALA A C 1
ATOM 620 O O . ALA A 1 86 ? 9.100 -19.936 0.376 1.00 46.75 86 ALA A O 1
ATOM 621 N N . SER A 1 87 ? 11.296 -19.565 0.224 1.00 43.25 87 SER A N 1
ATOM 622 C CA . SER A 1 87 ? 11.577 -19.673 1.667 1.00 43.25 87 SER A CA 1
ATOM 623 C C . SER A 1 87 ? 11.268 -18.381 2.442 1.00 43.25 87 SER A C 1
ATOM 625 O O . SER A 1 87 ? 11.049 -18.414 3.650 1.00 43.25 87 SER A O 1
ATOM 627 N N . ALA A 1 88 ? 11.128 -17.247 1.744 1.00 48.62 88 ALA A N 1
ATOM 628 C CA . ALA A 1 88 ? 10.557 -16.017 2.305 1.00 48.62 88 ALA A CA 1
ATOM 629 C C . ALA A 1 88 ? 9.016 -16.074 2.440 1.00 48.62 88 ALA A C 1
ATOM 631 O O . ALA A 1 88 ? 8.403 -15.191 3.042 1.00 48.62 88 ALA A O 1
ATOM 632 N N . ARG A 1 89 ? 8.369 -17.130 1.915 1.00 55.75 89 ARG A N 1
ATOM 633 C CA . ARG A 1 89 ? 6.918 -17.353 1.996 1.00 55.75 89 ARG A CA 1
ATOM 634 C C . ARG A 1 89 ? 6.522 -17.923 3.352 1.00 55.75 89 ARG A C 1
ATOM 636 O O . ARG A 1 89 ? 6.144 -19.090 3.466 1.00 55.75 89 ARG A O 1
ATOM 643 N N . ALA A 1 90 ? 6.507 -17.098 4.391 1.00 48.09 90 ALA A N 1
ATOM 644 C CA . ALA A 1 90 ? 5.561 -17.385 5.460 1.00 48.09 90 ALA A CA 1
ATOM 645 C C . ALA A 1 90 ? 4.150 -17.265 4.846 1.00 48.09 90 ALA A C 1
ATOM 647 O O . ALA A 1 90 ? 3.829 -16.209 4.294 1.00 48.09 90 ALA A O 1
ATOM 648 N N . PRO A 1 91 ? 3.302 -18.312 4.872 1.00 49.69 91 PRO A N 1
ATOM 649 C CA . PRO A 1 91 ? 1.924 -18.165 4.438 1.00 49.69 91 PRO A CA 1
ATOM 650 C C . PRO A 1 91 ? 1.293 -17.014 5.224 1.00 49.69 91 PRO A C 1
ATOM 652 O O . PRO A 1 91 ? 1.342 -16.978 6.454 1.00 49.69 91 PRO A O 1
ATOM 655 N N . VAL A 1 92 ? 0.678 -16.096 4.481 1.00 52.81 92 VAL A N 1
ATOM 656 C CA . VAL A 1 92 ? -0.019 -14.876 4.930 1.00 52.81 92 VAL A CA 1
ATOM 657 C C . VAL A 1 92 ? -0.964 -15.130 6.121 1.00 52.81 92 VAL A C 1
ATOM 659 O O . VAL A 1 92 ? -1.239 -14.240 6.923 1.00 52.81 92 VAL A O 1
ATOM 662 N N . GLY A 1 93 ? -1.378 -16.386 6.319 1.00 46.12 93 GLY A N 1
ATOM 663 C CA . GLY A 1 93 ? -2.192 -16.872 7.430 1.00 46.12 93 GLY A CA 1
ATOM 664 C C . GLY A 1 93 ? -1.629 -16.678 8.844 1.00 46.12 93 GLY A C 1
ATOM 665 O O . GLY A 1 93 ? -2.321 -17.017 9.806 1.00 46.12 93 GLY A O 1
ATOM 666 N N . ARG A 1 94 ? -0.430 -16.117 9.027 1.00 54.47 94 ARG A N 1
ATOM 667 C CA . ARG A 1 94 ? -0.029 -15.627 10.348 1.00 54.47 94 ARG A CA 1
ATOM 668 C C . ARG A 1 94 ? 0.844 -14.384 10.249 1.00 54.47 94 ARG A C 1
ATOM 670 O O . ARG A 1 94 ? 2.039 -14.430 10.505 1.00 54.47 94 ARG A O 1
ATOM 677 N N . VAL A 1 95 ? 0.211 -13.258 9.933 1.00 59.50 95 VAL A N 1
ATOM 678 C CA . VAL A 1 95 ? 0.718 -11.934 10.312 1.00 59.50 95 VAL A CA 1
ATOM 679 C C . VAL A 1 95 ? 0.989 -11.945 11.825 1.00 59.50 95 VAL A C 1
ATOM 681 O O . VAL A 1 95 ? 0.077 -11.802 12.640 1.00 59.50 95 VAL A O 1
ATOM 684 N N . THR A 1 96 ? 2.236 -12.212 12.210 1.00 64.12 96 THR A N 1
ATOM 685 C CA . THR A 1 96 ? 2.722 -12.153 13.589 1.00 64.12 96 THR A CA 1
ATOM 686 C C . THR A 1 96 ? 3.266 -10.757 13.827 1.00 64.12 96 THR A C 1
ATOM 688 O O . THR A 1 96 ? 4.465 -10.528 13.713 1.00 64.12 96 THR A O 1
ATOM 691 N N . GLY A 1 97 ? 2.370 -9.822 14.117 1.00 70.81 97 GLY A N 1
ATOM 692 C CA . GLY A 1 97 ? 2.742 -8.452 14.433 1.00 70.81 97 GLY A CA 1
ATOM 693 C C . GLY A 1 97 ? 1.906 -7.894 15.571 1.00 70.81 97 GLY A C 1
ATOM 694 O O . GLY A 1 97 ? 0.786 -8.348 15.826 1.00 70.81 97 GLY A O 1
ATOM 695 N N . THR A 1 98 ? 2.455 -6.897 16.257 1.00 88.38 98 THR A N 1
ATOM 696 C CA . THR A 1 98 ? 1.679 -6.098 17.209 1.00 88.38 98 THR A CA 1
ATOM 697 C C . THR A 1 98 ? 0.654 -5.293 16.423 1.00 88.38 98 THR A C 1
ATOM 699 O O . THR A 1 98 ? 1.023 -4.529 15.531 1.00 88.38 98 THR A O 1
ATOM 702 N N . TYR A 1 99 ? -0.629 -5.462 16.737 1.00 90.25 99 TYR A N 1
ATOM 703 C CA . TYR A 1 99 ? -1.682 -4.677 16.103 1.00 90.25 99 TYR A CA 1
ATOM 704 C C . TYR A 1 99 ? -1.671 -3.253 16.652 1.00 90.25 99 TYR A C 1
ATOM 706 O O . TYR A 1 99 ? -1.783 -3.041 17.860 1.00 90.25 99 TYR A O 1
ATOM 714 N N . LEU A 1 100 ? -1.546 -2.284 15.753 1.00 92.94 100 LEU A N 1
ATOM 715 C CA . LEU A 1 100 ? -1.673 -0.869 16.055 1.00 92.94 100 LEU A CA 1
ATOM 716 C C . LEU A 1 100 ? -3.097 -0.397 15.761 1.00 92.94 100 LEU A C 1
ATOM 718 O O . LEU A 1 100 ? -3.779 -0.914 14.874 1.00 92.94 100 LEU A O 1
ATOM 722 N N . ALA A 1 101 ? -3.544 0.610 16.509 1.00 92.31 101 ALA A N 1
ATOM 723 C CA . ALA A 1 101 ? -4.830 1.245 16.266 1.00 92.31 101 ALA A CA 1
ATOM 724 C C . ALA A 1 101 ? -4.777 2.069 14.973 1.00 92.31 101 ALA A C 1
ATOM 726 O O . ALA A 1 101 ? -3.895 2.913 14.800 1.00 92.31 101 ALA A O 1
ATOM 727 N N . ALA A 1 102 ? -5.756 1.866 14.091 1.00 91.19 102 ALA A N 1
ATOM 728 C CA . ALA A 1 102 ? -5.829 2.569 12.814 1.00 91.19 102 ALA A CA 1
ATOM 729 C C . ALA A 1 102 ? -5.926 4.096 12.956 1.00 91.19 102 ALA A C 1
ATOM 731 O O . ALA A 1 102 ? -5.443 4.833 12.099 1.00 91.19 102 ALA A O 1
ATOM 732 N N . ASP A 1 103 ? -6.475 4.581 14.071 1.00 92.25 103 ASP A N 1
ATOM 733 C CA . ASP A 1 103 ? -6.622 6.013 14.343 1.00 92.25 103 ASP A CA 1
ATOM 734 C C . ASP A 1 103 ? -5.285 6.757 14.449 1.00 92.25 103 ASP A C 1
ATOM 736 O O . ASP A 1 103 ? -5.226 7.939 14.125 1.00 92.25 103 ASP A O 1
ATOM 740 N N . SER A 1 104 ? -4.191 6.074 14.802 1.00 91.62 104 SER A N 1
ATOM 741 C CA . SER A 1 104 ? -2.842 6.663 14.790 1.00 91.62 104 SER A CA 1
ATOM 742 C C . SER A 1 104 ? -2.324 6.967 13.379 1.00 91.62 104 SER A C 1
ATOM 744 O O . SER A 1 104 ? -1.368 7.722 13.223 1.00 91.62 104 SER A O 1
ATOM 746 N N . PHE A 1 105 ? -2.962 6.394 12.360 1.00 92.44 105 PHE A N 1
ATOM 747 C CA . PHE A 1 105 ? -2.622 6.539 10.945 1.00 92.44 105 PHE A CA 1
ATOM 748 C C . PHE A 1 105 ? -3.703 7.290 10.164 1.00 92.44 105 PHE A C 1
ATOM 750 O O . PHE A 1 105 ? -3.587 7.488 8.952 1.00 92.44 105 PHE A O 1
ATOM 757 N N . ARG A 1 106 ? -4.787 7.682 10.841 1.00 91.88 106 ARG A N 1
ATOM 758 C CA . ARG A 1 106 ? -5.937 8.307 10.208 1.00 91.88 106 ARG A CA 1
ATOM 759 C C . ARG A 1 106 ? -5.652 9.775 9.945 1.00 91.88 106 ARG A C 1
ATOM 761 O O . ARG A 1 106 ? -5.215 10.531 10.806 1.00 91.88 106 ARG A O 1
ATOM 768 N N . SER A 1 107 ? -5.931 10.176 8.722 1.00 86.94 107 SER A N 1
ATOM 769 C CA . SER A 1 107 ? -5.796 11.550 8.259 1.00 86.94 107 SER A CA 1
ATOM 770 C C . SER A 1 107 ? -7.143 12.276 8.294 1.00 86.94 107 SER A C 1
ATOM 772 O O . SER A 1 107 ? -8.182 11.674 8.564 1.00 86.94 107 SER A O 1
ATOM 774 N N . ALA A 1 108 ? -7.136 13.590 8.056 1.00 84.12 108 ALA A N 1
ATOM 775 C CA . ALA A 1 108 ? -8.315 14.443 8.236 1.00 84.12 108 ALA A CA 1
ATOM 776 C C . ALA A 1 108 ? -9.515 14.074 7.340 1.00 84.12 108 ALA A C 1
ATOM 778 O O . ALA A 1 108 ? -10.653 14.369 7.693 1.00 84.12 108 ALA A O 1
ATOM 779 N N . ASP A 1 109 ? -9.279 13.418 6.203 1.00 79.25 109 ASP A N 1
ATOM 780 C CA . ASP A 1 109 ? -10.326 12.908 5.306 1.00 79.25 109 ASP A CA 1
ATOM 781 C C . ASP A 1 109 ? -10.781 11.477 5.652 1.00 79.25 109 ASP A C 1
ATOM 783 O O . ASP A 1 109 ? -11.551 10.866 4.914 1.00 79.25 109 ASP A O 1
ATOM 787 N N . GLY A 1 110 ? -10.315 10.935 6.779 1.00 84.69 110 GLY A N 1
ATOM 788 C CA . GLY A 1 110 ? -10.696 9.624 7.292 1.00 84.69 110 GLY A CA 1
ATOM 789 C C . GLY A 1 110 ? -9.907 8.454 6.709 1.00 84.69 110 GLY A C 1
ATOM 790 O O . GLY A 1 110 ? -10.057 7.340 7.213 1.00 84.69 110 GLY A O 1
ATOM 791 N N . ALA A 1 111 ? -9.047 8.675 5.710 1.00 85.81 111 ALA A N 1
ATOM 792 C CA . ALA A 1 111 ? -8.199 7.622 5.164 1.00 85.81 111 ALA A CA 1
ATOM 793 C C . ALA A 1 111 ? -7.062 7.270 6.133 1.00 85.81 111 ALA A C 1
ATOM 795 O O . ALA A 1 111 ? -6.479 8.149 6.777 1.00 85.81 111 ALA A O 1
ATOM 796 N N . VAL A 1 112 ? -6.713 5.989 6.202 1.00 92.19 112 VAL A N 1
ATOM 797 C CA . VAL A 1 112 ? -5.527 5.503 6.914 1.00 92.19 112 VAL A CA 1
ATOM 798 C C . VAL A 1 112 ? -4.344 5.567 5.961 1.00 92.19 112 VAL A C 1
ATOM 800 O O . VAL A 1 112 ? -4.405 5.001 4.871 1.00 92.19 112 VAL A O 1
ATOM 803 N N . ARG A 1 113 ? -3.284 6.279 6.347 1.00 92.75 113 ARG A N 1
ATOM 804 C CA . ARG A 1 113 ? -2.110 6.537 5.506 1.00 92.75 113 ARG A CA 1
ATOM 805 C C . ARG A 1 113 ? -0.840 6.224 6.265 1.00 92.75 113 ARG A C 1
ATOM 807 O O . ARG A 1 113 ? -0.716 6.601 7.426 1.00 92.75 113 ARG A O 1
ATOM 814 N N . PHE A 1 114 ? 0.112 5.587 5.599 1.00 95.31 114 PHE A N 1
ATOM 815 C CA . PHE A 1 114 ? 1.398 5.294 6.214 1.00 95.31 114 PHE A CA 1
ATOM 816 C C . PHE A 1 114 ? 2.528 5.138 5.207 1.00 95.31 114 PHE A C 1
ATOM 818 O O . PHE A 1 114 ? 2.306 4.845 4.031 1.00 95.31 114 PHE A O 1
ATOM 825 N N . LEU A 1 115 ? 3.746 5.306 5.712 1.00 95.00 115 LEU A N 1
ATOM 826 C CA . LEU A 1 115 ? 4.996 4.960 5.048 1.00 95.00 115 LEU A CA 1
ATOM 827 C C . LEU A 1 115 ? 5.625 3.758 5.740 1.00 95.00 115 LEU A C 1
ATOM 829 O O . LEU A 1 115 ? 5.630 3.685 6.966 1.00 95.00 115 LEU A O 1
ATOM 833 N N . THR A 1 116 ? 6.214 2.837 4.988 1.00 95.81 116 THR A N 1
ATOM 834 C CA . THR A 1 116 ? 7.108 1.841 5.595 1.00 95.81 116 THR A CA 1
ATOM 835 C C . THR A 1 116 ? 8.387 2.512 6.114 1.00 95.81 116 THR A C 1
ATOM 837 O O . THR A 1 116 ? 8.798 3.520 5.536 1.00 95.81 116 THR A O 1
ATOM 840 N N . PRO A 1 117 ? 9.089 1.946 7.114 1.00 95.19 117 PRO A N 1
ATOM 841 C CA . PRO A 1 117 ? 10.312 2.531 7.674 1.00 95.19 117 PRO A CA 1
ATOM 842 C C . PRO A 1 117 ? 11.426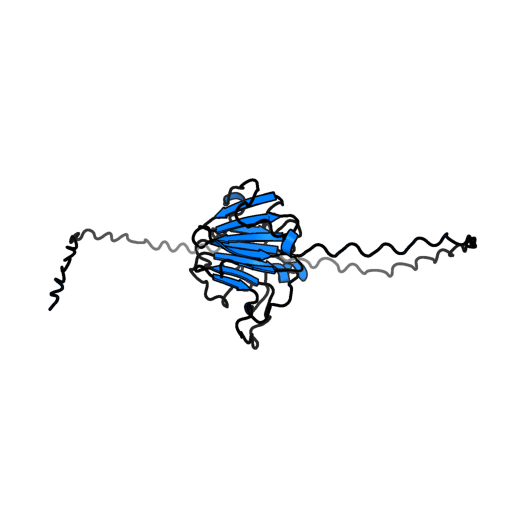 2.755 6.646 1.00 95.19 117 PRO A C 1
ATOM 844 O O . PRO A 1 117 ? 12.202 3.695 6.773 1.00 95.19 117 PRO A O 1
ATOM 847 N N . SER A 1 118 ? 11.482 1.938 5.588 1.00 93.12 118 SER A N 1
ATOM 848 C CA . SER A 1 118 ? 12.411 2.135 4.465 1.00 93.12 118 SER A CA 1
ATOM 849 C C . SER A 1 118 ? 12.146 3.403 3.643 1.00 93.12 118 SER A C 1
ATOM 851 O O . SER A 1 118 ? 12.976 3.769 2.816 1.00 93.12 118 SER A O 1
ATOM 853 N N . GLY A 1 119 ? 10.978 4.031 3.801 1.00 92.81 119 GLY A N 1
ATOM 854 C CA . GLY A 1 119 ? 10.526 5.168 3.000 1.00 92.81 119 GLY A CA 1
ATOM 855 C C . GLY A 1 119 ? 10.154 4.830 1.552 1.00 92.81 119 GLY A C 1
ATOM 856 O O . GLY A 1 119 ? 9.769 5.732 0.815 1.00 92.81 119 GLY A O 1
ATOM 857 N N . ASN A 1 120 ? 10.242 3.560 1.137 1.00 92.31 120 ASN A N 1
ATOM 858 C CA . ASN A 1 120 ? 10.049 3.157 -0.262 1.00 92.31 120 ASN A CA 1
ATOM 859 C C . ASN A 1 120 ? 8.617 2.734 -0.606 1.00 92.31 120 ASN A C 1
ATOM 861 O O . ASN A 1 120 ? 8.324 2.509 -1.779 1.00 92.31 120 ASN A O 1
ATOM 865 N N . ILE A 1 121 ? 7.742 2.583 0.389 1.00 94.94 121 ILE A N 1
ATOM 866 C CA . ILE A 1 121 ? 6.356 2.161 0.194 1.00 94.94 121 ILE A CA 1
ATOM 867 C C . ILE A 1 121 ? 5.452 3.123 0.961 1.00 94.94 121 ILE A C 1
ATOM 869 O O . ILE A 1 121 ? 5.582 3.277 2.177 1.00 94.94 121 ILE A O 1
ATOM 873 N N . TYR A 1 122 ? 4.521 3.751 0.250 1.00 94.31 122 TYR A N 1
ATOM 874 C CA . TYR A 1 122 ? 3.443 4.562 0.813 1.00 94.31 122 TYR A CA 1
ATOM 875 C C . TYR A 1 122 ? 2.112 3.889 0.547 1.00 94.31 122 TYR A C 1
ATOM 877 O O . TYR A 1 122 ? 1.855 3.500 -0.585 1.00 94.31 122 TYR A O 1
ATOM 885 N N . CYS A 1 123 ? 1.245 3.781 1.546 1.00 94.19 123 CYS A N 1
ATOM 886 C CA . CYS A 1 123 ? -0.043 3.124 1.381 1.00 94.19 123 CYS A CA 1
ATOM 887 C C . CYS A 1 123 ? -1.193 3.938 1.939 1.00 94.19 123 CYS A C 1
ATOM 889 O O . CYS A 1 123 ? -1.055 4.702 2.896 1.00 94.19 123 CYS A O 1
ATOM 891 N N . VAL A 1 124 ? -2.355 3.698 1.340 1.00 91.94 124 VAL A N 1
ATOM 892 C CA . VAL A 1 124 ? -3.643 4.215 1.772 1.00 91.94 124 VAL A CA 1
ATOM 893 C C . VAL A 1 124 ? -4.610 3.047 1.931 1.00 91.94 124 VAL A C 1
ATOM 895 O O . VAL A 1 124 ? -4.798 2.279 0.987 1.00 91.94 124 VAL A O 1
ATOM 898 N N . ILE A 1 125 ? -5.240 2.938 3.101 1.00 91.75 125 ILE A N 1
ATOM 899 C CA . ILE A 1 125 ? -6.404 2.079 3.343 1.00 91.75 125 ILE A CA 1
ATOM 900 C C . ILE A 1 125 ? -7.622 2.991 3.475 1.00 91.75 125 ILE A C 1
ATOM 902 O O . ILE A 1 125 ? -7.625 3.925 4.282 1.00 91.75 125 ILE A O 1
ATOM 906 N N . ALA A 1 126 ? -8.660 2.748 2.680 1.00 82.56 126 ALA A N 1
ATOM 907 C CA . ALA A 1 126 ? -9.884 3.535 2.745 1.00 82.56 126 ALA A CA 1
ATOM 908 C C . ALA A 1 126 ? -11.124 2.651 2.600 1.00 82.56 126 ALA A C 1
ATOM 910 O O . ALA A 1 126 ? -11.158 1.760 1.756 1.00 82.56 126 ALA A O 1
ATOM 911 N N . GLY A 1 127 ? -12.167 2.943 3.388 1.00 63.09 127 GLY A N 1
ATOM 912 C CA . GLY A 1 127 ? -13.496 2.325 3.243 1.00 63.09 127 GLY A CA 1
ATOM 913 C C . GLY A 1 127 ? -14.254 2.795 1.996 1.00 63.09 127 GLY A C 1
ATOM 914 O O . GLY A 1 127 ? -15.154 2.116 1.517 1.00 63.09 127 GLY A O 1
ATOM 915 N N . ALA A 1 128 ? -13.846 3.932 1.440 1.00 57.38 128 ALA A N 1
ATOM 916 C CA . ALA A 1 128 ? -14.111 4.351 0.075 1.00 57.38 128 ALA A CA 1
ATOM 917 C C . ALA A 1 128 ? -12.888 5.153 -0.362 1.00 57.38 128 ALA A C 1
ATOM 919 O O . ALA A 1 128 ? -12.542 6.129 0.308 1.00 57.38 128 ALA A O 1
ATOM 920 N N . LEU A 1 129 ? -12.223 4.769 -1.454 1.00 55.41 129 LEU A N 1
ATOM 921 C CA . LEU A 1 129 ? -11.144 5.553 -2.058 1.00 55.41 129 LEU A CA 1
ATOM 922 C C . LEU A 1 129 ? -11.740 6.812 -2.719 1.00 55.41 129 LEU A C 1
ATOM 924 O O . LEU A 1 129 ? -11.691 7.013 -3.930 1.00 55.41 129 LEU A O 1
ATOM 928 N N . ASN A 1 130 ? -12.341 7.676 -1.902 1.00 48.81 130 ASN A N 1
ATOM 929 C CA . ASN A 1 130 ? -12.717 9.036 -2.243 1.00 48.81 130 ASN A CA 1
ATOM 930 C C . ASN A 1 130 ? -11.435 9.855 -2.197 1.00 48.81 130 ASN A C 1
ATOM 932 O O . ASN A 1 130 ? -11.126 10.539 -1.227 1.00 48.81 130 ASN A O 1
ATOM 936 N N . SER A 1 131 ? -10.632 9.698 -3.241 1.00 46.84 131 SER A N 1
ATOM 937 C CA . SER A 1 131 ? -9.406 10.452 -3.411 1.00 46.84 131 SER A CA 1
ATOM 938 C C . SER A 1 131 ? -9.761 11.892 -3.775 1.00 46.84 131 SER A C 1
ATOM 940 O O . SER A 1 131 ? -9.686 12.300 -4.928 1.00 46.84 131 SER A O 1
ATOM 942 N N . THR A 1 132 ? -10.099 12.709 -2.782 1.00 47.88 132 THR A N 1
ATOM 943 C CA . THR A 1 132 ? -9.546 14.061 -2.788 1.00 47.88 132 THR A CA 1
ATOM 944 C C . THR A 1 132 ? -8.083 13.902 -2.414 1.00 47.88 132 THR A C 1
ATOM 946 O O . THR A 1 132 ? -7.698 14.115 -1.266 1.00 47.88 132 THR A O 1
ATOM 949 N N . ALA A 1 133 ? -7.268 13.431 -3.365 1.00 51.25 133 ALA A N 1
ATOM 950 C CA . ALA A 1 133 ? -5.829 13.579 -3.240 1.00 51.25 133 ALA A CA 1
ATOM 951 C C . ALA A 1 133 ? -5.556 15.050 -2.877 1.00 51.25 133 ALA A C 1
ATOM 953 O O . ALA A 1 133 ? -6.271 15.933 -3.375 1.00 51.25 133 ALA A O 1
ATOM 954 N N . PRO A 1 134 ? -4.578 15.340 -2.003 1.00 49.72 134 PRO A N 1
ATOM 955 C CA . PRO A 1 134 ? -4.167 16.717 -1.786 1.00 49.72 134 PRO A CA 1
ATOM 956 C C . PRO A 1 134 ? -3.926 17.384 -3.153 1.00 49.72 134 PRO A C 1
ATOM 958 O O . PRO A 1 134 ? -3.437 16.707 -4.066 1.00 49.72 134 PRO A O 1
ATOM 961 N N . PRO A 1 135 ? -4.287 18.667 -3.337 1.00 45.56 135 PRO A N 1
ATOM 962 C CA . PRO A 1 135 ? -4.109 19.349 -4.615 1.00 45.56 135 PRO A CA 1
ATOM 963 C C . PRO A 1 135 ? -2.688 19.133 -5.157 1.00 45.56 135 PRO A C 1
ATOM 965 O O . PRO A 1 135 ? -1.719 19.427 -4.463 1.00 45.56 135 PRO A O 1
ATOM 968 N N . GLY A 1 136 ? -2.567 18.597 -6.375 1.00 45.09 136 GLY A N 1
ATOM 969 C CA . GLY A 1 136 ? -1.274 18.327 -7.018 1.00 45.09 136 GLY A CA 1
ATOM 970 C C . GLY A 1 136 ? -0.772 16.880 -6.946 1.00 45.09 136 GLY A C 1
ATOM 971 O O . GLY A 1 136 ? 0.195 16.569 -7.639 1.00 45.09 136 GLY A O 1
ATOM 972 N N . LEU A 1 137 ? -1.426 15.983 -6.197 1.00 55.25 137 LEU A N 1
ATOM 973 C CA . LEU A 1 137 ? -1.173 14.543 -6.306 1.00 55.25 137 LEU A CA 1
ATOM 974 C C . LEU A 1 137 ? -2.101 13.893 -7.334 1.00 55.25 137 LEU A C 1
ATOM 976 O O . LEU A 1 137 ? -3.276 14.246 -7.454 1.00 55.25 137 LEU A O 1
ATOM 980 N N . SER A 1 138 ? -1.572 12.904 -8.052 1.00 51.38 138 SER A N 1
ATOM 981 C CA . SER A 1 138 ? -2.376 11.993 -8.852 1.00 51.38 138 SER A CA 1
ATOM 982 C C . SER A 1 138 ? -3.414 11.338 -7.945 1.00 51.38 138 SER A C 1
ATOM 984 O O . SER A 1 138 ? -3.063 10.624 -7.002 1.00 51.38 138 SER A O 1
ATOM 986 N N . THR A 1 139 ? -4.698 11.549 -8.228 1.00 50.94 139 THR A N 1
ATOM 987 C CA . THR A 1 139 ? -5.726 10.622 -7.752 1.00 50.94 139 THR A CA 1
ATOM 988 C C . THR A 1 139 ? -5.423 9.238 -8.353 1.00 50.94 139 THR A C 1
ATOM 990 O O . THR A 1 139 ? -4.595 9.126 -9.261 1.00 50.94 139 THR A O 1
ATOM 993 N N . PRO A 1 140 ? -6.042 8.146 -7.895 1.00 49.62 140 PRO A N 1
ATOM 994 C CA . PRO A 1 140 ? -6.070 6.906 -8.651 1.00 49.62 140 PRO A CA 1
ATOM 995 C C . PRO A 1 140 ? -7.289 6.915 -9.600 1.00 49.62 140 PRO A C 1
ATOM 997 O O . PRO A 1 140 ? -8.262 6.220 -9.309 1.00 49.62 140 PRO A O 1
ATOM 1000 N N . PRO A 1 141 ? -7.321 7.670 -10.726 1.00 41.09 141 PRO A N 1
ATOM 1001 C CA . PRO A 1 141 ? -8.432 7.579 -11.665 1.00 41.09 141 PRO A CA 1
ATOM 1002 C C . PRO A 1 141 ? -8.348 6.310 -12.525 1.00 41.09 141 PRO A C 1
ATOM 1004 O O . PRO A 1 141 ? -9.319 5.970 -13.187 1.00 41.09 141 PRO A O 1
ATOM 1007 N N . ALA A 1 142 ? -7.226 5.581 -12.518 1.00 46.25 142 ALA A N 1
ATOM 1008 C CA . ALA A 1 142 ? -7.020 4.460 -13.435 1.00 46.25 142 ALA A CA 1
ATOM 1009 C C . ALA A 1 142 ? -7.497 3.099 -12.916 1.00 46.25 142 ALA A C 1
ATOM 1011 O O . ALA A 1 142 ? -7.690 2.186 -13.710 1.00 46.25 142 ALA A O 1
ATOM 1012 N N . LEU A 1 143 ? -7.708 2.945 -11.608 1.00 50.38 143 LEU A N 1
ATOM 1013 C CA . LEU A 1 143 ? -8.197 1.676 -11.067 1.00 50.38 143 LEU A CA 1
ATOM 1014 C C . LEU A 1 143 ? -9.735 1.589 -11.036 1.00 50.38 143 LEU A C 1
ATOM 1016 O O . LEU A 1 143 ? -10.277 0.549 -10.679 1.00 50.38 143 LEU A O 1
ATOM 1020 N N . GLY A 1 144 ? -10.453 2.680 -11.336 1.00 53.97 144 GLY A N 1
ATOM 1021 C CA . GLY A 1 144 ? -11.912 2.726 -11.178 1.00 53.97 144 GLY A CA 1
ATOM 1022 C C . GLY A 1 144 ? -12.387 2.533 -9.730 1.00 53.97 144 GLY A C 1
ATOM 1023 O O . GLY A 1 144 ? -13.550 2.218 -9.512 1.00 53.97 144 GLY A O 1
ATOM 1024 N N . LEU A 1 145 ? -11.507 2.716 -8.734 1.00 56.84 145 LEU A N 1
ATOM 1025 C CA . LEU A 1 145 ? -11.814 2.435 -7.319 1.00 56.84 145 LEU A CA 1
ATOM 1026 C C . LEU A 1 145 ? -12.488 3.588 -6.597 1.00 56.84 145 LEU A C 1
ATOM 1028 O O . LEU A 1 145 ? -12.640 3.544 -5.379 1.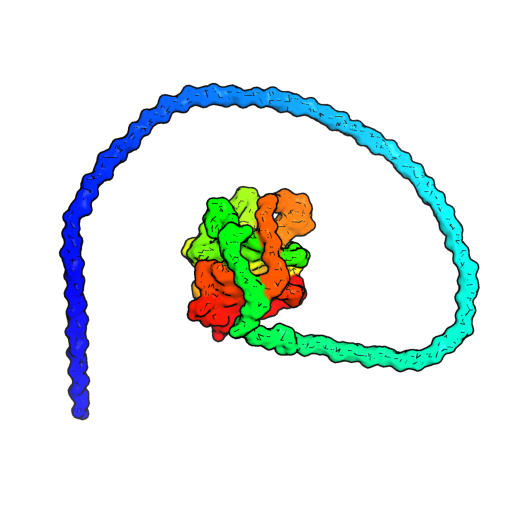00 56.84 145 LEU A O 1
ATOM 1032 N N . THR A 1 146 ? -12.873 4.642 -7.310 1.00 63.56 146 THR A N 1
ATOM 1033 C CA . THR A 1 146 ? -13.619 5.735 -6.698 1.00 63.56 146 THR A CA 1
ATOM 1034 C C . THR A 1 146 ? -14.887 5.174 -6.057 1.00 63.56 146 THR A C 1
ATOM 1036 O O . THR A 1 146 ? -15.711 4.556 -6.725 1.00 63.56 146 THR A O 1
ATOM 1039 N N . GLY A 1 147 ? -15.024 5.365 -4.744 1.00 67.25 147 GLY A N 1
ATOM 1040 C CA . GLY A 1 147 ? -16.143 4.826 -3.969 1.00 67.25 147 GLY A CA 1
ATOM 1041 C C . GLY A 1 147 ? -16.000 3.367 -3.518 1.00 67.25 147 GLY A C 1
ATOM 1042 O O . GLY A 1 147 ? -16.890 2.881 -2.826 1.00 67.25 147 GLY A O 1
ATOM 1043 N N . LEU A 1 148 ? -14.906 2.674 -3.854 1.00 72.31 148 LEU A N 1
ATOM 1044 C CA . LEU A 1 148 ? -14.651 1.301 -3.413 1.00 72.31 148 LEU A CA 1
ATOM 1045 C C . LEU A 1 148 ? -13.701 1.267 -2.218 1.00 72.31 148 LEU A C 1
ATOM 1047 O O . LEU A 1 148 ? -12.731 2.027 -2.149 1.00 72.31 148 LEU A O 1
ATOM 1051 N N . ALA A 1 149 ? -13.984 0.366 -1.279 1.00 85.75 149 ALA A N 1
ATOM 1052 C CA . ALA A 1 149 ? -13.063 0.055 -0.200 1.00 85.75 149 ALA A CA 1
ATOM 1053 C C . ALA A 1 149 ? -11.821 -0.640 -0.773 1.00 85.75 149 ALA A C 1
ATOM 1055 O O . ALA A 1 149 ? -11.924 -1.486 -1.672 1.00 85.75 149 ALA A O 1
ATOM 1056 N N . GLY A 1 150 ? -10.644 -0.288 -0.272 1.00 90.88 150 GLY A N 1
ATOM 1057 C CA . GLY A 1 150 ? -9.415 -0.870 -0.780 1.00 90.88 150 GLY A CA 1
ATOM 1058 C C . GLY A 1 150 ? -8.159 -0.443 -0.049 1.00 90.88 150 GLY A C 1
ATOM 1059 O O . GLY A 1 150 ? -8.146 0.517 0.725 1.00 90.88 150 GLY A O 1
ATOM 1060 N N . VAL A 1 151 ? -7.090 -1.160 -0.374 1.00 92.81 151 VAL A N 1
ATOM 1061 C CA . VAL A 1 151 ? -5.712 -0.776 -0.083 1.00 92.81 151 VAL A CA 1
ATOM 1062 C C . VAL A 1 151 ? -5.053 -0.396 -1.399 1.00 92.81 151 VAL A C 1
ATOM 1064 O O . VAL A 1 151 ? -5.142 -1.149 -2.362 1.00 92.81 151 VAL A O 1
ATOM 1067 N N . SER A 1 152 ? -4.373 0.744 -1.451 1.00 91.06 152 SER A N 1
ATOM 1068 C CA . SER A 1 152 ? -3.529 1.125 -2.585 1.00 91.06 152 SER A CA 1
ATOM 1069 C C . SER A 1 152 ? -2.180 1.589 -2.072 1.00 91.06 152 SER A C 1
ATOM 1071 O O . SER A 1 152 ? -2.113 2.499 -1.246 1.00 91.06 152 SER A O 1
ATOM 1073 N N . CYS A 1 153 ? -1.117 0.997 -2.602 1.00 93.06 153 CYS A N 1
ATOM 1074 C CA . CYS A 1 153 ? 0.254 1.336 -2.276 1.00 93.06 153 CYS A CA 1
ATOM 1075 C C . CYS A 1 153 ? 1.004 1.883 -3.491 1.00 93.06 153 CYS A C 1
ATOM 1077 O O . CYS A 1 153 ? 0.815 1.462 -4.637 1.00 93.06 153 CYS A O 1
ATOM 1079 N N . GLU A 1 154 ? 1.867 2.849 -3.229 1.00 91.31 154 GLU A N 1
ATOM 1080 C CA . GLU A 1 154 ? 2.802 3.453 -4.155 1.00 91.31 154 GLU A CA 1
ATOM 1081 C C . GLU A 1 154 ? 4.221 3.056 -3.775 1.00 91.31 154 GLU A C 1
ATOM 1083 O O . GLU A 1 154 ? 4.578 3.039 -2.598 1.00 91.31 154 GLU A O 1
ATOM 1088 N N . LEU A 1 155 ? 5.020 2.764 -4.792 1.00 91.69 155 LEU A N 1
ATOM 1089 C CA . LEU A 1 155 ? 6.389 2.302 -4.658 1.00 91.69 155 LEU A CA 1
ATOM 1090 C C . LEU A 1 155 ? 7.350 3.383 -5.149 1.00 91.69 155 LEU A C 1
ATOM 1092 O O . LEU A 1 155 ? 7.169 3.915 -6.246 1.00 91.69 155 LEU A O 1
ATOM 1096 N N . GLY A 1 156 ? 8.362 3.700 -4.342 1.00 89.44 156 GLY A N 1
ATOM 1097 C CA . GLY A 1 156 ? 9.449 4.615 -4.708 1.00 89.44 156 GLY A CA 1
ATOM 1098 C C . GLY A 1 156 ? 10.446 3.993 -5.684 1.00 89.44 156 GLY A C 1
ATOM 1099 O O . GLY A 1 156 ? 10.954 4.672 -6.571 1.00 89.44 156 GLY A O 1
ATOM 1100 N N . VAL A 1 157 ? 10.661 2.685 -5.565 1.00 87.94 157 VAL A N 1
ATOM 1101 C CA . VAL A 1 157 ? 11.358 1.842 -6.541 1.00 87.94 157 VAL A CA 1
ATOM 1102 C C . VAL A 1 157 ? 10.441 0.667 -6.805 1.00 87.94 157 VAL A C 1
ATOM 1104 O O . VAL A 1 157 ? 9.875 0.123 -5.858 1.00 87.94 157 VAL A O 1
ATOM 1107 N N . TYR A 1 158 ? 10.243 0.320 -8.071 1.00 84.81 158 TYR A N 1
ATOM 1108 C CA . TYR A 1 158 ? 9.292 -0.715 -8.428 1.00 84.81 158 TYR A CA 1
ATOM 1109 C C . TYR A 1 158 ? 9.842 -1.651 -9.501 1.00 84.81 158 TYR A C 1
ATOM 1111 O O . TYR A 1 158 ? 10.446 -1.172 -10.462 1.00 84.81 158 TYR A O 1
ATOM 1119 N N . PRO A 1 159 ? 9.634 -2.968 -9.342 1.00 87.44 159 PRO A N 1
ATOM 1120 C CA . PRO A 1 159 ? 9.949 -3.938 -10.380 1.00 87.44 159 PRO A CA 1
ATOM 1121 C C . PRO A 1 159 ? 9.037 -3.765 -11.599 1.00 87.44 159 PRO A C 1
ATOM 1123 O O . PRO A 1 159 ? 7.941 -3.203 -11.513 1.00 87.44 159 PRO A O 1
ATOM 1126 N N . ASP A 1 160 ? 9.472 -4.295 -12.738 1.00 85.19 160 ASP A N 1
ATOM 1127 C CA . ASP A 1 160 ? 8.610 -4.357 -13.910 1.00 85.19 160 ASP A CA 1
ATOM 1128 C C . ASP A 1 160 ? 7.425 -5.303 -13.647 1.00 85.19 160 ASP A C 1
ATOM 1130 O O . ASP A 1 160 ? 7.596 -6.383 -13.072 1.00 85.19 160 ASP A O 1
ATOM 1134 N N . PRO A 1 161 ? 6.207 -4.924 -14.061 1.00 86.31 161 PRO A N 1
ATOM 1135 C CA . PRO A 1 161 ? 5.050 -5.791 -13.941 1.00 86.31 161 PRO A CA 1
ATOM 1136 C C . PRO A 1 161 ? 5.214 -7.023 -14.826 1.00 86.31 161 PRO A C 1
ATOM 1138 O O . PRO A 1 161 ? 5.544 -6.929 -16.009 1.00 86.31 161 PRO A O 1
ATOM 1141 N N . ALA A 1 162 ? 4.912 -8.188 -14.266 1.00 86.75 162 ALA A N 1
ATOM 1142 C CA . ALA A 1 162 ? 4.809 -9.421 -15.016 1.00 86.75 162 ALA A CA 1
ATOM 1143 C C . ALA A 1 162 ? 3.740 -9.287 -16.121 1.00 86.75 162 ALA A C 1
ATOM 1145 O O . ALA A 1 162 ? 2.701 -8.643 -15.911 1.00 86.75 162 ALA A O 1
ATOM 1146 N N . PRO A 1 163 ? 3.926 -9.943 -17.282 1.00 82.50 163 PRO A N 1
ATOM 1147 C CA . PRO A 1 163 ? 2.968 -9.876 -18.388 1.00 82.50 163 PRO A CA 1
ATOM 1148 C C . PRO A 1 163 ? 1.541 -10.323 -18.033 1.00 82.50 163 PRO A C 1
ATOM 1150 O O . PRO A 1 163 ? 0.593 -9.922 -18.694 1.00 82.50 163 PRO A O 1
ATOM 1153 N N . ALA A 1 164 ? 1.380 -11.174 -17.014 1.00 83.12 164 ALA A N 1
ATOM 1154 C CA . ALA A 1 164 ? 0.069 -11.644 -16.560 1.00 83.12 164 ALA A CA 1
ATOM 1155 C C . ALA A 1 164 ? -0.643 -10.653 -15.620 1.00 83.12 164 ALA A C 1
ATOM 1157 O O . ALA A 1 164 ? -1.871 -10.662 -15.549 1.00 83.12 164 ALA A O 1
ATOM 1158 N N . ASP A 1 165 ? 0.116 -9.802 -14.924 1.00 78.56 165 ASP A N 1
ATOM 1159 C CA . ASP A 1 165 ? -0.407 -8.848 -13.935 1.00 78.56 165 ASP A CA 1
ATOM 1160 C C . ASP A 1 165 ? -0.639 -7.465 -14.546 1.00 78.56 165 ASP A C 1
ATOM 1162 O O . ASP A 1 165 ? -1.523 -6.718 -14.128 1.00 78.56 165 ASP A O 1
ATOM 1166 N N . SER A 1 166 ? 0.127 -7.158 -15.592 1.00 67.44 166 SER A N 1
ATOM 1167 C CA . SER A 1 166 ? -0.158 -6.092 -16.538 1.00 67.44 166 SER A CA 1
ATOM 1168 C C . SER A 1 166 ? -1.266 -6.555 -17.478 1.00 67.44 166 SER A C 1
ATOM 1170 O O . SER A 1 166 ? -1.026 -7.011 -18.596 1.00 67.44 166 SER A O 1
ATOM 1172 N N . ALA A 1 167 ? -2.525 -6.409 -17.052 1.00 55.97 167 ALA A N 1
ATOM 1173 C CA . ALA A 1 167 ? -3.589 -6.286 -18.046 1.00 55.97 167 ALA A CA 1
ATOM 1174 C C . ALA A 1 167 ? -3.103 -5.264 -19.085 1.00 55.97 167 ALA A C 1
ATOM 1176 O O . ALA A 1 167 ? -2.456 -4.298 -18.699 1.00 55.97 167 ALA A O 1
ATOM 1177 N N . SER A 1 168 ? -3.321 -5.517 -20.373 1.00 52.06 168 SER A N 1
ATOM 1178 C CA . SER A 1 168 ? -2.744 -4.791 -21.514 1.00 52.06 168 SER A CA 1
ATOM 1179 C C . SER A 1 168 ? -3.158 -3.310 -21.572 1.00 52.06 168 SER A C 1
ATOM 1181 O O . SER A 1 168 ? -3.844 -2.877 -22.501 1.00 52.06 168 SER A O 1
ATOM 1183 N N . VAL A 1 169 ? -2.819 -2.534 -20.549 1.00 65.12 169 VAL A N 1
ATOM 1184 C CA . VAL A 1 169 ? -3.203 -1.147 -20.406 1.00 65.12 169 VAL A CA 1
ATOM 1185 C C . VAL A 1 169 ? -2.113 -0.342 -21.084 1.00 65.12 169 VAL A C 1
ATOM 1187 O O . VAL A 1 169 ? -1.050 -0.087 -20.523 1.00 65.12 169 VAL A O 1
ATOM 1190 N N . ASP A 1 170 ? -2.385 0.036 -22.330 1.00 73.75 170 ASP A N 1
ATOM 1191 C CA . ASP A 1 170 ? -1.654 1.119 -22.965 1.00 73.75 170 ASP A CA 1
ATOM 1192 C C . ASP A 1 170 ? -1.917 2.392 -22.153 1.00 73.75 170 ASP A C 1
ATOM 1194 O O . ASP A 1 170 ? -3.019 2.948 -22.165 1.00 73.75 170 ASP A O 1
ATOM 1198 N N . CYS A 1 171 ? -0.905 2.831 -21.405 1.00 74.50 171 CYS A N 1
ATOM 1199 C CA . CYS A 1 171 ? -0.986 4.062 -20.628 1.00 74.50 171 CYS A CA 1
ATOM 1200 C C . CYS A 1 171 ? -0.987 5.317 -21.499 1.00 74.50 171 CYS A C 1
ATOM 1202 O O . CYS A 1 171 ? -1.157 6.411 -20.956 1.00 74.50 171 CYS A O 1
ATOM 1204 N N . GLY A 1 172 ? -0.834 5.180 -22.822 1.00 77.94 172 GLY A N 1
ATOM 1205 C CA . GLY A 1 172 ? -0.885 6.261 -23.792 1.00 77.94 172 GLY A CA 1
ATOM 1206 C C . GLY A 1 172 ? -0.046 7.457 -23.352 1.00 77.94 172 GLY A C 1
ATOM 1207 O O . GLY A 1 172 ? 1.084 7.326 -22.888 1.00 77.94 172 GLY A O 1
ATOM 1208 N N . THR A 1 173 ? -0.630 8.652 -23.439 1.00 70.25 173 THR A N 1
ATOM 1209 C CA . THR A 1 173 ? -0.030 9.895 -22.922 1.00 70.25 173 THR A CA 1
ATOM 1210 C C . THR A 1 173 ? -0.323 10.139 -21.441 1.00 70.25 173 THR A C 1
ATOM 1212 O O . THR A 1 173 ? 0.060 11.176 -20.904 1.00 70.25 173 THR A O 1
ATOM 1215 N N . ILE A 1 174 ? -1.081 9.249 -20.799 1.00 64.19 174 ILE A N 1
ATOM 1216 C CA . ILE A 1 174 ? -1.629 9.450 -19.458 1.00 64.19 174 ILE A CA 1
ATOM 1217 C C . ILE A 1 174 ? -0.590 9.111 -18.385 1.00 64.19 174 ILE A C 1
ATOM 1219 O O . ILE A 1 174 ? -0.714 9.622 -17.280 1.00 64.19 174 ILE A O 1
ATOM 1223 N N . GLY A 1 175 ? 0.451 8.336 -18.715 1.00 68.38 175 GLY A N 1
ATOM 1224 C CA . GLY A 1 175 ? 1.689 8.279 -17.935 1.00 68.38 175 GLY A CA 1
ATOM 1225 C C . GLY A 1 175 ? 2.333 6.898 -17.857 1.00 68.38 175 GLY A C 1
ATOM 1226 O O . GLY A 1 175 ? 2.433 6.199 -18.862 1.00 68.38 175 GLY A O 1
ATOM 1227 N N . HIS A 1 176 ? 2.838 6.538 -16.676 1.00 67.56 176 HIS A N 1
ATOM 1228 C CA . HIS A 1 176 ? 3.708 5.374 -16.489 1.00 67.56 176 HIS A CA 1
ATOM 1229 C C . HIS A 1 176 ? 2.925 4.135 -16.047 1.00 67.56 176 HIS A C 1
ATOM 1231 O O . HIS A 1 176 ? 2.016 4.225 -15.218 1.00 67.56 176 HIS A O 1
ATOM 1237 N N . HIS A 1 177 ? 3.315 2.988 -16.599 1.00 74.00 177 HIS A N 1
ATOM 1238 C CA . HIS A 1 177 ? 2.866 1.666 -16.184 1.00 74.00 177 HIS A CA 1
ATOM 1239 C C . HIS A 1 177 ? 3.786 1.181 -15.053 1.00 74.00 177 HIS A C 1
ATOM 1241 O O . HIS A 1 177 ? 5.005 1.213 -15.215 1.00 74.00 177 HIS A O 1
ATOM 1247 N N . GLY A 1 178 ? 3.241 0.756 -13.910 1.00 77.62 178 GLY A N 1
ATOM 1248 C CA . GLY A 1 178 ? 4.059 0.320 -12.766 1.00 77.62 178 GLY A CA 1
ATOM 1249 C C . GLY A 1 178 ? 3.917 1.151 -11.489 1.00 77.62 178 GLY A C 1
ATOM 1250 O O . GLY A 1 178 ? 3.208 2.157 -11.409 1.00 77.62 178 GLY A O 1
ATOM 1251 N N . GLY A 1 179 ? 4.590 0.686 -10.436 1.00 84.62 179 GLY A N 1
ATOM 1252 C CA . GLY A 1 179 ? 4.737 1.415 -9.175 1.00 84.62 179 GLY A CA 1
ATOM 1253 C C . GLY A 1 179 ? 3.491 1.490 -8.291 1.00 84.62 179 GLY A C 1
ATOM 1254 O O . GLY A 1 179 ? 3.552 2.113 -7.224 1.00 84.62 179 GLY A O 1
ATOM 1255 N N . ASN A 1 180 ? 2.367 0.897 -8.707 1.00 87.62 180 ASN A N 1
ATOM 1256 C CA . ASN A 1 180 ? 1.165 0.727 -7.893 1.00 87.62 180 ASN A CA 1
ATOM 1257 C C . ASN A 1 180 ? 0.848 -0.732 -7.663 1.00 87.62 180 ASN A C 1
ATOM 1259 O O . ASN A 1 180 ? 0.845 -1.515 -8.611 1.00 87.62 180 ASN A O 1
ATOM 1263 N N . ILE A 1 181 ? 0.452 -1.032 -6.436 1.00 90.62 181 ILE A N 1
ATOM 1264 C CA . ILE A 1 181 ? -0.179 -2.292 -6.091 1.00 90.62 181 ILE A CA 1
ATOM 1265 C C . ILE A 1 181 ? -1.433 -2.003 -5.275 1.00 90.62 181 ILE A C 1
ATOM 1267 O O . ILE A 1 181 ? -1.433 -1.086 -4.451 1.00 90.62 181 ILE A O 1
ATOM 1271 N N . ALA A 1 182 ? -2.518 -2.723 -5.533 1.00 90.88 182 ALA A N 1
ATOM 1272 C CA . ALA A 1 182 ? -3.792 -2.452 -4.884 1.00 90.88 182 ALA A CA 1
ATOM 1273 C C . ALA A 1 182 ? -4.610 -3.718 -4.635 1.00 90.88 182 ALA A C 1
ATOM 1275 O O . ALA A 1 182 ? -4.495 -4.695 -5.372 1.00 90.88 182 ALA A O 1
ATOM 1276 N N . ILE A 1 183 ? -5.471 -3.654 -3.617 1.00 90.69 183 ILE A N 1
ATOM 1277 C CA . ILE A 1 183 ? -6.560 -4.602 -3.372 1.00 90.69 183 ILE A CA 1
ATOM 1278 C C . ILE A 1 183 ? -7.856 -3.810 -3.367 1.00 90.69 183 ILE A C 1
ATOM 1280 O O . ILE A 1 183 ? -8.005 -2.874 -2.581 1.00 90.69 183 ILE A O 1
ATOM 1284 N N . SER A 1 184 ? -8.810 -4.194 -4.203 1.00 87.38 184 SER A N 1
ATOM 1285 C CA . SER A 1 184 ? -10.170 -3.666 -4.138 1.00 87.38 184 SER A CA 1
ATOM 1286 C C . SER A 1 184 ? -11.141 -4.602 -4.840 1.00 87.38 184 SER A C 1
ATOM 1288 O O . SER A 1 184 ? -10.747 -5.326 -5.751 1.00 87.38 184 SER A O 1
ATOM 1290 N N . ASP A 1 185 ? -12.394 -4.619 -4.382 1.00 83.38 185 ASP A N 1
ATOM 1291 C CA . ASP A 1 185 ? -13.459 -5.475 -4.928 1.00 83.38 185 ASP A CA 1
ATOM 1292 C C . ASP A 1 185 ? -13.039 -6.952 -5.071 1.00 83.38 185 ASP A C 1
ATOM 1294 O O . ASP A 1 185 ? -13.273 -7.611 -6.083 1.00 83.38 185 ASP A O 1
ATOM 1298 N N . GLY A 1 186 ? -12.314 -7.461 -4.068 1.00 82.12 186 GLY A N 1
ATOM 1299 C CA . GLY A 1 186 ? -11.806 -8.831 -4.093 1.00 82.12 186 GLY A CA 1
ATOM 1300 C C . GLY A 1 186 ? -10.857 -9.110 -5.261 1.00 82.12 186 GLY A C 1
ATOM 1301 O O . GLY A 1 186 ? -10.849 -10.220 -5.779 1.00 82.12 186 GLY A O 1
ATOM 1302 N N . LYS A 1 187 ? -10.075 -8.128 -5.710 1.00 85.94 187 LYS A N 1
ATOM 1303 C CA . LYS A 1 187 ? -9.010 -8.303 -6.704 1.00 85.94 187 LYS A CA 1
ATOM 1304 C C . LYS A 1 187 ? -7.728 -7.671 -6.197 1.00 85.94 187 LYS A C 1
ATOM 1306 O O . LYS A 1 187 ? -7.777 -6.590 -5.615 1.00 85.94 187 LYS A O 1
ATOM 1311 N N . SER A 1 188 ? -6.607 -8.328 -6.469 1.00 89.38 188 SER A N 1
ATOM 1312 C CA . SER A 1 188 ? -5.268 -7.767 -6.293 1.00 89.38 188 SER A CA 1
ATOM 1313 C C . SER A 1 188 ? -4.713 -7.407 -7.665 1.00 89.38 188 SER A C 1
ATOM 1315 O O . SER A 1 188 ? -4.852 -8.192 -8.602 1.00 89.38 188 SER A O 1
ATOM 1317 N N . LEU A 1 189 ? -4.132 -6.220 -7.801 1.00 87.06 189 LEU A N 1
ATOM 1318 C CA . LEU A 1 189 ? -3.668 -5.683 -9.079 1.00 87.06 189 LEU A CA 1
ATOM 1319 C C . LEU A 1 189 ? -2.293 -5.047 -8.904 1.00 87.06 189 LEU A C 1
ATOM 1321 O O . LEU A 1 189 ? -2.052 -4.376 -7.899 1.00 87.06 189 LEU A O 1
ATOM 1325 N N . TYR A 1 190 ? -1.436 -5.197 -9.910 1.00 88.81 190 TYR A N 1
ATOM 1326 C CA . TYR A 1 190 ? -0.146 -4.524 -9.994 1.00 88.81 190 TYR A CA 1
ATOM 1327 C C . TYR A 1 190 ? -0.007 -3.793 -11.330 1.00 88.81 190 TYR A C 1
ATOM 1329 O O . TYR A 1 190 ? -0.442 -4.287 -12.363 1.00 88.81 190 TYR A O 1
ATOM 1337 N N . GLY A 1 191 ? 0.625 -2.621 -11.319 1.00 78.75 191 GLY A N 1
ATOM 1338 C CA . GLY A 1 191 ? 1.123 -2.002 -12.547 1.00 78.75 191 GLY A CA 1
ATOM 1339 C C . GLY A 1 191 ? 0.191 -1.037 -13.283 1.00 78.75 191 GLY A C 1
ATOM 1340 O O . GLY A 1 191 ? 0.501 -0.659 -14.399 1.00 78.75 191 GLY A O 1
ATOM 1341 N N . ASN A 1 192 ? -0.898 -0.562 -12.685 1.00 75.06 192 ASN A N 1
ATOM 1342 C CA . ASN A 1 192 ? -1.846 0.317 -13.386 1.00 75.06 192 ASN A CA 1
ATOM 1343 C C . ASN A 1 192 ? -1.246 1.646 -13.866 1.00 75.06 192 ASN A C 1
ATOM 1345 O O . ASN A 1 192 ? -0.323 2.190 -13.257 1.00 75.06 192 ASN A O 1
ATOM 1349 N N . CYS A 1 193 ? -1.850 2.201 -14.918 1.00 76.56 193 CYS A N 1
ATOM 1350 C CA . CYS A 1 193 ? -1.468 3.500 -15.451 1.00 76.56 193 CYS A CA 1
ATOM 1351 C C . CYS A 1 193 ? -1.683 4.615 -14.439 1.00 76.56 193 CYS A C 1
ATOM 1353 O O . CYS A 1 193 ? -2.690 4.665 -13.734 1.00 76.56 193 CYS A O 1
ATOM 1355 N N . ARG A 1 194 ? -0.748 5.554 -14.395 1.00 72.12 194 ARG A N 1
ATOM 1356 C CA . ARG A 1 194 ? -0.821 6.708 -13.503 1.00 72.12 194 ARG A CA 1
ATOM 1357 C C . ARG A 1 194 ? -0.564 7.981 -14.269 1.00 72.12 194 ARG A C 1
ATOM 1359 O O . ARG A 1 194 ? 0.424 8.052 -14.989 1.00 72.12 194 ARG A O 1
ATOM 1366 N N . GLY A 1 195 ? -1.409 8.981 -14.034 1.00 67.19 195 GLY A N 1
ATOM 1367 C CA . GLY A 1 195 ? -1.179 10.347 -14.487 1.00 67.19 195 GLY A CA 1
ATOM 1368 C C . GLY A 1 195 ? -0.990 11.293 -13.318 1.00 67.19 195 GLY A C 1
ATOM 1369 O O . GLY A 1 195 ? -1.763 11.251 -12.368 1.00 67.19 195 GLY A O 1
ATOM 1370 N N . GLY A 1 196 ? 0.019 12.159 -13.409 1.00 73.50 196 GLY A N 1
ATOM 1371 C CA . GLY A 1 196 ? 0.385 13.115 -12.362 1.00 73.50 196 GLY A CA 1
ATOM 1372 C C . GLY A 1 196 ? 1.458 12.602 -11.397 1.00 73.50 196 GLY A C 1
ATOM 1373 O O . GLY A 1 196 ? 2.007 11.514 -11.561 1.00 73.50 196 GLY A O 1
ATOM 1374 N N . ALA A 1 197 ? 1.773 13.427 -10.399 1.00 75.62 197 ALA A N 1
ATOM 1375 C CA . ALA A 1 197 ? 2.776 13.129 -9.385 1.00 75.62 197 ALA A CA 1
ATOM 1376 C C . ALA A 1 197 ? 2.188 12.258 -8.265 1.00 75.62 197 ALA A C 1
ATOM 1378 O O . ALA A 1 197 ? 1.221 12.648 -7.613 1.00 75.62 197 ALA A O 1
ATOM 1379 N N . THR A 1 198 ? 2.792 11.100 -8.014 1.00 79.81 198 THR A N 1
ATOM 1380 C CA . THR A 1 198 ? 2.481 10.257 -6.849 1.00 79.81 198 THR A CA 1
ATOM 1381 C C . THR A 1 198 ? 3.161 10.805 -5.593 1.00 79.81 198 THR A C 1
ATOM 1383 O O . THR A 1 198 ? 4.102 11.597 -5.692 1.00 79.81 198 THR A O 1
ATOM 1386 N N . TYR A 1 199 ? 2.744 10.377 -4.398 1.00 84.56 199 TYR A N 1
ATOM 1387 C CA . TYR A 1 199 ? 3.433 10.757 -3.160 1.00 84.56 199 TYR A CA 1
ATOM 1388 C C . TYR A 1 199 ? 4.904 10.328 -3.222 1.00 84.56 199 TYR A C 1
ATOM 1390 O O . TYR A 1 199 ? 5.802 11.120 -2.941 1.00 84.56 199 TYR A O 1
ATOM 1398 N N . MET A 1 200 ? 5.157 9.095 -3.669 1.00 87.31 200 MET A N 1
ATOM 1399 C CA . MET A 1 200 ? 6.519 8.578 -3.835 1.00 87.31 200 MET A CA 1
ATOM 1400 C C . MET A 1 200 ? 7.336 9.352 -4.874 1.00 87.31 200 MET A C 1
ATOM 1402 O O . MET A 1 200 ? 8.519 9.600 -4.652 1.00 87.31 200 MET A O 1
ATOM 1406 N N . TYR A 1 201 ? 6.715 9.812 -5.962 1.00 84.31 201 TYR A N 1
ATOM 1407 C CA . TYR A 1 201 ? 7.374 10.680 -6.939 1.00 84.31 201 TYR A CA 1
ATOM 1408 C C . TYR A 1 201 ? 7.738 12.047 -6.342 1.00 84.31 201 TYR A C 1
ATOM 1410 O O . TYR A 1 201 ? 8.850 12.534 -6.555 1.00 84.31 201 TYR A O 1
ATOM 1418 N N . LEU A 1 202 ? 6.833 12.665 -5.573 1.00 84.19 202 LEU A N 1
ATOM 1419 C CA . LEU A 1 202 ? 7.103 13.949 -4.918 1.00 84.19 202 LEU A CA 1
ATOM 1420 C C . LEU A 1 202 ? 8.275 13.833 -3.939 1.00 84.19 202 LEU A C 1
ATOM 1422 O O . LEU A 1 202 ? 9.191 14.650 -3.987 1.00 84.19 202 LEU A O 1
ATOM 1426 N N . VAL A 1 203 ? 8.288 12.779 -3.117 1.00 84.69 203 VAL A N 1
ATOM 1427 C CA . VAL A 1 203 ? 9.399 12.495 -2.197 1.00 84.69 203 VAL A CA 1
ATOM 1428 C C . VAL A 1 203 ? 10.711 12.296 -2.960 1.00 84.69 203 VAL A C 1
ATOM 1430 O O . VAL A 1 203 ? 11.707 12.933 -2.625 1.00 84.69 203 VAL A O 1
ATOM 1433 N N . ALA A 1 204 ? 10.717 11.470 -4.011 1.00 84.62 204 ALA A N 1
ATOM 1434 C CA . ALA A 1 204 ? 11.922 11.177 -4.790 1.00 84.62 204 ALA A CA 1
ATOM 1435 C C . ALA A 1 204 ? 12.504 12.411 -5.503 1.00 84.62 204 ALA A C 1
ATOM 1437 O O . ALA A 1 204 ? 13.717 12.519 -5.671 1.00 84.62 204 ALA A O 1
ATOM 1438 N N . THR A 1 205 ? 11.653 13.355 -5.910 1.00 84.50 205 THR A N 1
ATOM 1439 C CA . THR A 1 205 ? 12.059 14.584 -6.615 1.00 84.50 205 THR A CA 1
ATOM 1440 C C . THR A 1 205 ? 12.315 15.771 -5.684 1.00 84.50 205 THR A C 1
ATOM 1442 O O . THR A 1 205 ? 12.572 16.880 -6.157 1.00 84.50 205 THR A O 1
ATOM 1445 N N . GLY A 1 206 ? 12.237 15.568 -4.362 1.00 81.19 206 GLY A N 1
ATOM 1446 C CA . GLY A 1 206 ? 12.376 16.636 -3.369 1.00 81.19 206 GLY A CA 1
ATOM 1447 C C . GLY A 1 206 ? 11.277 17.700 -3.456 1.00 81.19 206 GLY A C 1
ATOM 1448 O O . GLY A 1 206 ? 11.431 18.793 -2.913 1.00 81.19 206 GLY A O 1
ATOM 1449 N N . GLN A 1 207 ? 10.179 17.405 -4.157 1.00 81.75 207 GLN A N 1
ATOM 1450 C CA . GLN A 1 207 ? 8.994 18.248 -4.164 1.00 81.75 207 GLN A CA 1
ATOM 1451 C C . GLN A 1 207 ? 8.277 18.123 -2.818 1.00 81.75 207 GLN A C 1
ATOM 1453 O O . GLN A 1 207 ? 8.403 17.123 -2.108 1.00 81.75 207 GLN A O 1
ATOM 1458 N N . GLN A 1 208 ? 7.513 19.151 -2.454 1.00 74.44 208 GLN A N 1
ATOM 1459 C CA . GLN A 1 208 ? 6.827 19.175 -1.169 1.00 74.44 208 GLN A CA 1
ATOM 1460 C C . GLN A 1 208 ? 5.759 18.074 -1.118 1.00 74.44 208 GLN A C 1
ATOM 1462 O O . GLN A 1 208 ? 4.693 18.187 -1.723 1.00 74.44 208 GLN A O 1
ATOM 1467 N N . SER A 1 209 ? 6.054 16.997 -0.392 1.00 71.56 209 SER A N 1
ATOM 1468 C CA . SER A 1 209 ? 5.075 15.979 -0.032 1.00 71.56 209 SER A CA 1
ATOM 1469 C C . SER A 1 209 ? 4.188 16.493 1.112 1.00 71.56 209 SER A C 1
ATOM 1471 O O . SER A 1 209 ? 4.618 17.348 1.897 1.00 71.56 209 SER A O 1
ATOM 1473 N N . PRO A 1 210 ? 2.935 16.014 1.220 1.00 69.12 210 PRO A N 1
ATOM 1474 C CA . PRO A 1 210 ? 2.097 16.289 2.378 1.00 69.12 210 PRO A CA 1
ATOM 1475 C C . PRO A 1 210 ? 2.854 15.954 3.675 1.00 69.12 210 PRO A C 1
ATOM 1477 O O . PRO A 1 210 ? 3.283 14.810 3.841 1.00 69.12 210 PRO A O 1
ATOM 1480 N N . PRO A 1 211 ? 3.052 16.918 4.591 1.00 75.50 211 PRO A N 1
ATOM 1481 C CA . PRO A 1 211 ? 3.777 16.651 5.823 1.00 75.50 211 PRO A CA 1
ATOM 1482 C C . PRO A 1 211 ? 2.995 15.678 6.712 1.00 75.50 211 PRO A C 1
ATOM 1484 O O . PRO A 1 211 ? 1.765 15.705 6.750 1.00 75.50 211 PRO A O 1
ATOM 1487 N N . GLY A 1 212 ? 3.722 14.871 7.487 1.00 83.12 212 GLY A N 1
ATOM 1488 C CA . GLY A 1 212 ? 3.145 14.132 8.611 1.00 83.12 212 GLY A CA 1
ATOM 1489 C C . GLY A 1 212 ? 2.478 12.803 8.267 1.00 83.12 212 GLY A C 1
ATOM 1490 O O . GLY A 1 212 ? 1.582 12.391 8.997 1.00 83.12 212 GLY A O 1
ATOM 1491 N N . VAL A 1 213 ? 2.899 12.114 7.200 1.00 89.81 213 VAL A N 1
ATOM 1492 C CA . VAL A 1 213 ? 2.516 10.705 7.022 1.00 89.81 213 VAL A CA 1
ATOM 1493 C C . VAL A 1 213 ? 3.250 9.853 8.068 1.00 89.81 213 VAL A C 1
ATOM 1495 O O . VAL A 1 213 ? 4.483 9.847 8.073 1.00 89.81 213 VAL A O 1
ATOM 1498 N N . PRO A 1 214 ? 2.532 9.148 8.961 1.00 94.75 214 PRO A N 1
ATOM 1499 C CA . PRO A 1 214 ? 3.157 8.346 10.002 1.00 94.75 214 PRO A CA 1
ATOM 1500 C C . PRO A 1 214 ? 3.886 7.126 9.430 1.00 94.75 214 PRO A C 1
ATOM 1502 O O . PRO A 1 214 ? 3.499 6.558 8.405 1.00 94.75 214 PRO A O 1
ATOM 1505 N N . VAL A 1 215 ? 4.946 6.717 10.124 1.00 95.31 215 VAL A N 1
ATOM 1506 C CA . VAL A 1 215 ? 5.718 5.517 9.791 1.00 95.31 215 VAL A CA 1
ATOM 1507 C C . VAL A 1 215 ? 5.045 4.290 10.408 1.00 95.31 215 VAL A C 1
ATOM 1509 O O . VAL A 1 215 ? 4.683 4.290 11.583 1.00 95.31 215 VAL A O 1
ATOM 1512 N N . PHE A 1 216 ? 4.861 3.245 9.606 1.00 96.56 216 PHE A N 1
ATOM 1513 C CA . PHE A 1 216 ? 4.288 1.964 10.007 1.00 96.56 216 PHE A CA 1
ATOM 1514 C C . PHE A 1 216 ? 5.403 0.960 10.300 1.00 96.56 216 PHE A C 1
ATOM 1516 O O . PHE A 1 216 ? 5.868 0.245 9.412 1.00 96.56 216 PHE A O 1
ATOM 1523 N N . GLU A 1 217 ? 5.859 0.969 11.551 1.00 96.50 217 GLU A N 1
ATOM 1524 C CA . GLU A 1 217 ? 7.038 0.238 12.028 1.00 96.50 217 GLU A CA 1
ATOM 1525 C C . GLU A 1 217 ? 7.051 -1.253 11.666 1.00 96.50 217 GLU A C 1
ATOM 1527 O O . GLU A 1 217 ? 6.012 -1.912 11.602 1.00 96.50 217 GLU A O 1
ATOM 1532 N N . TYR A 1 218 ? 8.246 -1.809 11.467 1.00 95.31 218 TYR A N 1
ATOM 1533 C CA . TYR A 1 218 ? 8.398 -3.239 11.196 1.00 95.31 218 TYR A CA 1
ATOM 1534 C C . TYR A 1 218 ? 7.911 -4.100 12.371 1.00 95.31 218 TYR A C 1
ATOM 1536 O O . TYR A 1 218 ? 8.042 -3.733 13.538 1.00 95.31 218 TYR A O 1
ATOM 1544 N N . GLY A 1 219 ? 7.365 -5.274 12.056 1.00 93.62 219 GLY A N 1
ATOM 1545 C CA . GLY A 1 219 ? 6.767 -6.192 13.027 1.00 93.62 219 GLY A CA 1
ATOM 1546 C C . GLY A 1 219 ? 5.406 -5.7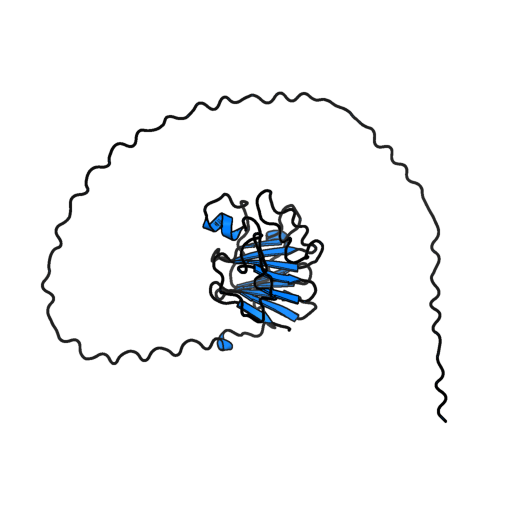27 13.551 1.00 93.62 219 GLY A C 1
ATOM 1547 O O . GLY A 1 219 ? 4.927 -6.241 14.567 1.00 93.62 219 GLY A O 1
ATOM 1548 N N . THR A 1 220 ? 4.779 -4.746 12.896 1.00 95.19 220 THR A N 1
ATOM 1549 C CA . THR A 1 220 ? 3.456 -4.246 13.276 1.00 95.19 220 THR A CA 1
ATOM 1550 C C . THR A 1 220 ? 2.411 -4.520 12.204 1.00 95.19 220 THR A C 1
ATOM 1552 O O . THR A 1 220 ? 2.707 -4.681 11.018 1.00 95.19 220 THR A O 1
ATOM 1555 N N . ALA A 1 221 ? 1.165 -4.632 12.657 1.00 95.56 221 ALA A N 1
ATOM 1556 C CA . ALA A 1 221 ? 0.000 -4.903 11.833 1.00 95.56 221 ALA A CA 1
ATOM 1557 C C . ALA A 1 221 ? -1.064 -3.818 12.037 1.00 95.56 221 ALA A C 1
ATOM 1559 O O . ALA A 1 221 ? -1.192 -3.254 13.122 1.00 95.56 221 ALA A O 1
ATOM 1560 N N . ILE A 1 222 ? -1.865 -3.561 11.012 1.00 95.25 222 ILE A N 1
ATOM 1561 C CA . ILE A 1 222 ? -3.052 -2.706 11.071 1.00 95.25 222 ILE A CA 1
ATOM 1562 C C . ILE A 1 222 ? -4.209 -3.444 10.400 1.00 95.25 222 ILE A C 1
ATOM 1564 O O . ILE A 1 222 ? -4.003 -4.126 9.396 1.00 95.25 222 ILE A O 1
ATOM 1568 N N . SER A 1 223 ? -5.413 -3.328 10.957 1.00 93.81 223 SER A N 1
ATOM 1569 C CA . SER A 1 223 ? -6.647 -3.789 10.315 1.00 93.81 223 SER A CA 1
ATOM 1570 C C . SER A 1 223 ? -7.630 -2.625 10.244 1.00 93.81 223 SER A C 1
ATOM 1572 O O . SER A 1 223 ? -7.877 -1.960 11.249 1.00 93.81 223 SER A O 1
ATOM 1574 N N . GLU A 1 224 ? -8.126 -2.338 9.044 1.00 93.19 224 GLU A N 1
ATOM 1575 C CA . GLU A 1 224 ? -9.051 -1.242 8.759 1.00 93.19 224 GLU A CA 1
ATOM 1576 C C . GLU A 1 224 ? -9.901 -1.602 7.535 1.00 93.19 224 GLU A C 1
ATOM 1578 O O . GLU A 1 224 ? -9.399 -2.134 6.546 1.00 93.19 224 GLU A O 1
ATOM 1583 N N . ALA A 1 225 ? -11.199 -1.289 7.582 1.00 89.88 225 ALA A N 1
ATOM 1584 C CA . ALA A 1 225 ? -12.128 -1.460 6.459 1.00 89.88 225 ALA A CA 1
ATOM 1585 C C . ALA A 1 225 ? -12.153 -2.880 5.836 1.00 89.88 225 ALA A C 1
ATOM 1587 O O . ALA A 1 225 ? -12.416 -3.028 4.644 1.00 89.88 225 ALA A O 1
ATOM 1588 N N . GLY A 1 226 ? -11.900 -3.926 6.634 1.00 92.00 226 GLY A N 1
ATOM 1589 C CA . GLY A 1 226 ? -11.866 -5.319 6.166 1.00 92.00 226 GLY A CA 1
ATOM 1590 C C . GLY A 1 226 ? -10.571 -5.711 5.446 1.00 92.00 226 GLY A C 1
ATOM 1591 O O . GLY A 1 226 ? -10.528 -6.744 4.772 1.00 92.00 226 GLY A O 1
ATOM 1592 N N . PHE A 1 227 ? -9.526 -4.895 5.580 1.00 93.44 227 PHE A N 1
ATOM 1593 C CA . PHE A 1 227 ? -8.183 -5.177 5.097 1.00 93.44 227 PHE A CA 1
ATOM 1594 C C . PHE A 1 227 ? -7.207 -5.219 6.258 1.00 93.44 227 PHE A C 1
ATOM 1596 O O . PHE A 1 227 ? -7.286 -4.407 7.176 1.00 93.44 227 PHE A O 1
ATOM 1603 N N . ARG A 1 228 ? -6.242 -6.125 6.169 1.00 94.31 228 ARG A N 1
ATOM 1604 C CA . ARG A 1 228 ? -5.139 -6.250 7.111 1.00 94.31 228 ARG A CA 1
ATOM 1605 C C . ARG A 1 228 ? -3.831 -6.014 6.381 1.00 94.31 228 ARG A C 1
ATOM 1607 O O . ARG A 1 228 ? -3.576 -6.672 5.378 1.00 94.31 228 ARG A O 1
ATOM 1614 N N . CYS A 1 229 ? -2.996 -5.128 6.909 1.00 95.94 229 CYS A N 1
ATOM 1615 C CA . CYS A 1 229 ? -1.641 -4.900 6.421 1.00 95.94 229 CYS A CA 1
ATOM 1616 C C . CYS A 1 229 ? -0.611 -5.188 7.516 1.00 95.94 229 CYS A C 1
ATOM 1618 O O . CYS A 1 229 ? -0.861 -4.934 8.693 1.00 95.94 229 CYS A O 1
ATOM 1620 N N . HIS A 1 230 ? 0.551 -5.699 7.124 1.00 95.94 230 HIS A N 1
ATOM 1621 C CA . HIS A 1 230 ? 1.682 -6.009 7.989 1.00 95.94 230 HIS A CA 1
ATOM 1622 C C . HIS A 1 230 ? 2.967 -5.462 7.393 1.00 95.94 230 HIS A C 1
ATOM 1624 O O . HIS A 1 230 ? 3.294 -5.770 6.245 1.00 95.94 230 HIS A O 1
ATOM 1630 N N . SER A 1 231 ? 3.693 -4.687 8.190 1.00 95.56 231 SER A N 1
ATOM 1631 C CA . SER A 1 231 ? 5.009 -4.166 7.845 1.00 95.56 231 SER A CA 1
ATOM 1632 C C . SER A 1 231 ? 6.075 -5.103 8.394 1.00 95.56 231 SER A C 1
ATOM 1634 O O . SER A 1 231 ? 6.131 -5.354 9.596 1.00 95.56 231 SER A O 1
ATOM 1636 N N . ALA A 1 232 ? 6.920 -5.632 7.521 1.00 94.62 232 ALA A N 1
ATOM 1637 C CA . ALA A 1 232 ? 8.064 -6.467 7.854 1.00 94.62 232 ALA A CA 1
ATOM 1638 C C . ALA A 1 232 ? 9.330 -5.882 7.223 1.00 94.62 232 ALA A C 1
ATOM 1640 O O . ALA A 1 232 ? 9.258 -5.041 6.326 1.00 94.62 232 ALA A O 1
ATOM 1641 N N . PHE A 1 233 ? 10.496 -6.329 7.684 1.00 93.44 233 PHE A N 1
ATOM 1642 C CA . PHE A 1 233 ? 11.767 -5.863 7.130 1.00 93.44 233 PHE A CA 1
ATOM 1643 C C . PHE A 1 233 ? 11.895 -6.211 5.638 1.00 93.44 233 PHE A C 1
ATOM 1645 O O . PHE A 1 233 ? 12.431 -5.434 4.853 1.00 93.44 233 PHE A O 1
ATOM 1652 N N . GLU A 1 234 ? 11.347 -7.360 5.247 1.00 93.12 234 GLU A N 1
ATOM 1653 C CA . GLU A 1 234 ? 11.347 -7.878 3.885 1.00 93.12 234 GLU A CA 1
ATOM 1654 C C . GLU A 1 234 ? 10.369 -7.129 2.970 1.00 93.12 234 GLU A C 1
ATOM 1656 O O . GLU A 1 234 ? 10.536 -7.138 1.751 1.00 93.12 234 GLU A O 1
ATOM 1661 N N . GLY A 1 235 ? 9.349 -6.474 3.531 1.00 94.38 235 GLY A N 1
ATOM 1662 C CA . GLY A 1 235 ? 8.343 -5.761 2.756 1.00 94.38 235 GLY A CA 1
ATOM 1663 C C . GLY A 1 235 ? 7.019 -5.568 3.484 1.00 94.38 235 GLY A C 1
ATOM 1664 O O . GLY A 1 235 ? 6.894 -5.748 4.694 1.00 94.38 235 GLY A O 1
ATOM 1665 N N . LEU A 1 236 ? 6.005 -5.189 2.718 1.00 96.31 236 LEU A N 1
ATOM 1666 C CA . LEU A 1 236 ? 4.649 -4.975 3.188 1.00 96.31 236 LEU A CA 1
ATOM 1667 C C . LEU A 1 236 ? 3.722 -6.035 2.597 1.00 96.31 236 LEU A C 1
ATOM 1669 O O . LEU A 1 236 ? 3.659 -6.216 1.381 1.00 96.31 236 LEU A O 1
ATOM 1673 N N . THR A 1 237 ? 2.940 -6.672 3.457 1.00 96.06 237 THR A N 1
ATOM 1674 C CA . THR A 1 237 ? 1.878 -7.591 3.045 1.00 96.06 237 THR A CA 1
ATOM 1675 C C . THR A 1 237 ? 0.536 -6.966 3.365 1.00 96.06 237 THR A C 1
ATOM 1677 O O . THR A 1 237 ? 0.332 -6.535 4.495 1.00 96.06 237 THR A O 1
ATOM 1680 N N . CYS A 1 238 ? -0.392 -6.951 2.413 1.00 95.44 238 CYS A N 1
ATOM 1681 C CA . CYS A 1 238 ? -1.777 -6.555 2.656 1.00 95.44 238 CYS A CA 1
ATOM 1682 C C . CYS A 1 238 ? -2.736 -7.613 2.117 1.00 95.44 238 CYS A C 1
ATOM 1684 O O . CYS A 1 238 ? -2.480 -8.212 1.078 1.00 95.44 238 CYS A O 1
ATOM 1686 N N . GLU A 1 239 ? -3.853 -7.819 2.805 1.00 94.56 239 GLU A N 1
ATOM 1687 C CA . GLU A 1 239 ? -4.839 -8.852 2.496 1.00 94.56 239 GLU A CA 1
ATOM 1688 C C . GLU A 1 239 ? -6.253 -8.350 2.805 1.00 94.56 239 GLU A C 1
ATOM 1690 O O . GLU A 1 239 ? -6.484 -7.651 3.791 1.00 94.56 239 GLU A O 1
ATOM 1695 N N . SER A 1 240 ? -7.220 -8.731 1.978 1.00 93.44 240 SER A N 1
ATOM 1696 C CA . SER A 1 240 ? -8.643 -8.633 2.285 1.00 93.44 240 SER A CA 1
ATOM 1697 C C . SER A 1 240 ? -9.048 -9.765 3.226 1.00 93.44 240 SER A C 1
ATOM 1699 O O . SER A 1 240 ? -9.031 -10.933 2.842 1.00 93.44 240 SER A O 1
ATOM 1701 N N . GLU A 1 241 ? -9.520 -9.423 4.423 1.00 91.44 241 GLU A N 1
ATOM 1702 C CA . GLU A 1 241 ? -9.958 -10.403 5.426 1.00 91.44 241 GLU A CA 1
ATOM 1703 C C . GLU A 1 241 ? -11.183 -11.212 4.967 1.00 91.44 241 GLU A C 1
ATOM 1705 O O . GLU A 1 241 ? -11.434 -12.310 5.456 1.00 91.44 241 GLU A O 1
ATOM 1710 N N . THR A 1 242 ? -11.955 -10.679 4.014 1.00 91.44 242 THR A N 1
ATOM 1711 C CA . THR A 1 242 ? -13.157 -11.342 3.485 1.00 91.44 242 THR A CA 1
ATOM 1712 C C . THR A 1 242 ? -12.838 -12.336 2.373 1.00 91.44 242 THR A C 1
ATOM 1714 O O . THR A 1 242 ? -13.485 -13.376 2.275 1.00 91.44 242 THR A O 1
ATOM 1717 N N . THR A 1 243 ? -11.878 -12.013 1.504 1.00 92.06 243 THR A N 1
ATOM 1718 C CA . THR A 1 243 ? -11.620 -12.802 0.285 1.00 92.06 243 THR A CA 1
ATOM 1719 C C . THR A 1 243 ? -10.341 -13.629 0.352 1.00 92.06 243 THR A C 1
ATOM 1721 O O . THR A 1 243 ? -10.153 -14.499 -0.493 1.00 92.06 243 THR A O 1
ATOM 1724 N N . GLY A 1 244 ? -9.455 -13.359 1.316 1.00 91.75 244 GLY A N 1
ATOM 1725 C CA . GLY A 1 244 ? -8.123 -13.965 1.391 1.00 91.75 244 GLY A CA 1
ATOM 1726 C C . GLY A 1 244 ? -7.178 -13.521 0.268 1.00 91.75 244 GLY A C 1
ATOM 1727 O O . GLY A 1 244 ? -6.082 -14.058 0.114 1.00 91.75 244 GLY A O 1
ATOM 1728 N N . ARG A 1 245 ? -7.609 -12.564 -0.561 1.00 92.19 245 ARG A N 1
ATOM 1729 C CA . ARG A 1 245 ? -6.808 -11.995 -1.644 1.00 92.19 245 ARG A CA 1
ATOM 1730 C C . ARG A 1 245 ? -5.936 -10.888 -1.116 1.00 92.19 245 ARG A C 1
ATOM 1732 O O . ARG A 1 245 ? -6.376 -10.080 -0.300 1.00 92.19 245 ARG A O 1
ATOM 1739 N N . GLY A 1 246 ? -4.724 -10.816 -1.631 1.00 93.81 246 GLY A N 1
ATOM 1740 C CA . GLY A 1 246 ? -3.782 -9.821 -1.174 1.00 93.81 246 GLY A CA 1
ATOM 1741 C C . GLY A 1 246 ? -2.578 -9.685 -2.072 1.00 93.81 246 GLY A C 1
ATOM 1742 O O . GLY A 1 246 ? -2.558 -10.173 -3.207 1.00 93.81 246 GLY A O 1
ATOM 1743 N N . PHE A 1 247 ? -1.594 -8.986 -1.537 1.00 94.88 247 PHE A N 1
ATOM 1744 C CA . PHE A 1 247 ? -0.287 -8.858 -2.135 1.00 94.88 247 PHE A CA 1
ATOM 1745 C C . PHE A 1 247 ? 0.809 -8.844 -1.076 1.00 94.88 247 PHE A C 1
ATOM 1747 O O . PHE A 1 247 ? 0.572 -8.552 0.100 1.00 94.88 247 PHE A O 1
ATOM 1754 N N . PHE A 1 248 ? 2.014 -9.150 -1.531 1.00 95.44 248 PHE A N 1
ATOM 1755 C CA . PHE A 1 248 ? 3.267 -8.796 -0.885 1.00 95.44 248 PHE A CA 1
ATOM 1756 C C . PHE A 1 248 ? 4.001 -7.816 -1.797 1.00 95.44 248 PHE A C 1
ATOM 1758 O O . PHE A 1 248 ? 3.944 -7.939 -3.023 1.00 95.44 248 PHE A O 1
ATOM 1765 N N . VAL A 1 249 ? 4.683 -6.838 -1.212 1.00 95.00 249 VAL A N 1
ATOM 1766 C CA . VAL A 1 249 ? 5.500 -5.898 -1.968 1.00 95.00 249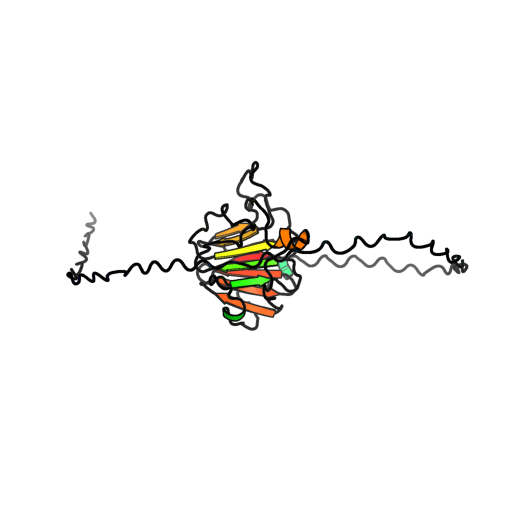 VAL A CA 1
ATOM 1767 C C . VAL A 1 249 ? 6.748 -5.496 -1.197 1.00 95.00 249 VAL A C 1
ATOM 1769 O O . VAL A 1 249 ? 6.698 -5.204 -0.004 1.00 95.00 249 VAL A O 1
ATOM 1772 N N . SER A 1 250 ? 7.871 -5.456 -1.901 1.00 94.69 250 SER A N 1
ATOM 1773 C CA . SER A 1 250 ? 9.161 -4.981 -1.420 1.00 94.69 250 SER A CA 1
ATOM 1774 C C . SER A 1 250 ? 9.728 -3.946 -2.398 1.00 94.69 250 SER A C 1
ATOM 1776 O O . SER A 1 250 ? 9.061 -3.529 -3.346 1.00 94.69 250 SER A O 1
ATOM 1778 N N . ARG A 1 251 ? 10.971 -3.518 -2.168 1.00 90.38 251 ARG A N 1
ATOM 1779 C CA . ARG A 1 251 ? 11.697 -2.648 -3.100 1.00 90.38 251 ARG A CA 1
ATOM 1780 C C . ARG A 1 251 ? 11.898 -3.307 -4.471 1.00 90.38 251 ARG A C 1
ATOM 1782 O O . ARG A 1 251 ? 11.794 -2.629 -5.488 1.00 90.38 251 ARG A O 1
ATOM 1789 N N . ASP A 1 252 ? 12.191 -4.605 -4.479 1.00 91.19 252 ASP A N 1
ATOM 1790 C CA . ASP A 1 252 ? 12.721 -5.303 -5.657 1.00 91.19 252 ASP A CA 1
ATOM 1791 C C . ASP A 1 252 ? 11.757 -6.368 -6.202 1.00 91.19 252 ASP A C 1
ATOM 1793 O O . ASP A 1 252 ? 11.981 -6.929 -7.273 1.00 91.19 252 ASP A O 1
ATOM 1797 N N . SER A 1 253 ? 10.674 -6.663 -5.484 1.00 93.00 253 SER A N 1
ATOM 1798 C CA . SER A 1 253 ? 9.723 -7.708 -5.856 1.00 93.00 253 SER A CA 1
ATOM 1799 C C . SER A 1 253 ? 8.301 -7.379 -5.422 1.00 93.00 253 SER A C 1
ATOM 1801 O O . SER A 1 253 ? 8.058 -6.599 -4.500 1.00 93.00 253 SER A O 1
ATOM 1803 N N . TYR A 1 254 ? 7.344 -8.012 -6.089 1.00 94.31 254 TYR A N 1
ATOM 1804 C CA . TYR A 1 254 ? 5.957 -8.047 -5.659 1.00 94.31 254 TYR A CA 1
ATOM 1805 C C . TYR A 1 254 ? 5.380 -9.433 -5.932 1.00 94.31 254 TYR A C 1
ATOM 1807 O O . TYR A 1 254 ? 5.846 -10.149 -6.818 1.00 94.31 254 TYR A O 1
ATOM 1815 N N . GLU A 1 255 ? 4.348 -9.795 -5.181 1.00 93.44 255 GLU A N 1
ATOM 1816 C CA . GLU A 1 255 ? 3.557 -10.996 -5.422 1.00 93.44 255 GLU A CA 1
ATOM 1817 C C . GLU A 1 255 ? 2.074 -10.673 -5.241 1.00 93.44 255 GLU A C 1
ATOM 1819 O O . GLU A 1 255 ? 1.689 -9.982 -4.296 1.00 93.44 255 GLU A O 1
ATOM 1824 N N . LEU A 1 256 ? 1.232 -11.202 -6.128 1.00 92.88 256 LEU A N 1
ATOM 1825 C CA . LEU A 1 256 ? -0.225 -11.186 -5.998 1.00 92.88 256 LEU A CA 1
ATOM 1826 C C . LEU A 1 256 ? -0.697 -12.597 -5.633 1.00 92.88 256 LEU A C 1
ATOM 1828 O O . LEU A 1 256 ? -0.209 -13.579 -6.190 1.00 92.88 256 LEU A O 1
ATOM 1832 N N . TYR A 1 257 ? -1.654 -12.722 -4.714 1.00 90.56 257 TYR A N 1
ATOM 1833 C CA . TYR A 1 257 ? 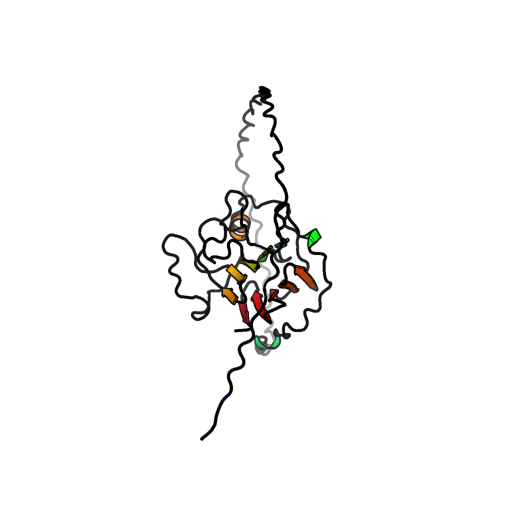-2.174 -14.029 -4.302 1.00 90.56 257 TYR A CA 1
ATOM 1834 C C . TYR A 1 257 ? -3.675 -14.010 -3.995 1.00 90.56 257 TYR A C 1
ATOM 1836 O O . TYR A 1 257 ? -4.315 -12.960 -3.896 1.00 90.56 257 TYR A O 1
ATOM 1844 N N . GLY A 1 258 ? -4.234 -15.218 -3.861 1.00 83.62 258 GLY A N 1
ATOM 1845 C CA . GLY A 1 258 ? -5.673 -15.461 -3.726 1.00 83.62 258 GLY A CA 1
ATOM 1846 C C . GLY A 1 258 ? -6.428 -15.450 -5.062 1.00 83.62 258 GLY A C 1
ATOM 1847 O O . GLY A 1 258 ? -7.643 -15.287 -5.048 1.00 83.62 258 GLY A O 1
ATOM 1848 N N . GLY A 1 259 ? -5.700 -15.588 -6.181 1.00 61.38 259 GLY A N 1
ATOM 1849 C CA . GLY A 1 259 ? -6.159 -15.635 -7.580 1.00 61.38 259 GLY A CA 1
ATOM 1850 C C . GLY A 1 259 ? -7.354 -16.533 -7.847 1.00 61.38 259 GLY A C 1
ATOM 1851 O O . GLY A 1 259 ? -7.328 -17.702 -7.415 1.00 61.38 259 GLY A O 1
#

Sequence (259 aa):
MFTILRASHALRQPRTRLAQLGVTAIAVFALAGCVSFPVVNVTPADQGTNAPRASESAVPESTVPESTVPDPAVPDPTPDPAPDPASARAPVGRVTGTYLAADSFRSADGAVRFLTPSGNIYCVIAGALNSTAPPGLSTPPALGLTGLAGVSCELGVYPDPAPADSASVDCGTIGHHGGNIAISDGKSLYGNCRGGATYMYLVATGQQSPPGVPVFEYGTAISEAGFRCHSAFEGLTCESETTGRGFFVSRDSYELYGG

Secondary structure (DSSP, 8-state):
-----------PPP----------------------------PPP-----PPPP--PPPP----------------PPPPPPPPTTTT---GGG--SEEPPGGGGB-TTS-EEEE-TTSSEEEEEESS----PPTTBPP--SS--TT--EEEEEESS-PPPPTTTS-S---TTT-EE-SEEEEETTEEEE--EE-SB-HHHHHHTT--PPTTPPB--TTEEEEETTEEEEEETTEEEEEETTT--EEEE-SS-EEEE--

Radius of gyration: 29.11 Å; chains: 1; bounding box: 102×84×41 Å